Protein AF-A0A3P7LYS3-F1 (afdb_monomer_lite)

InterPro domains:
  IPR002213 UDP-glucuronosyl/UDP-glucosyltransferase [PF00201] (57-249)
  IPR050271 UDP-glycosyltransferase [PTHR48043] (67-273)

Secondary structure (DSSP, 8-state):
------------GGGHHHHGGGG---STT-----PPPHHHHHHHHHHHHT-----EEEEEEE-S-HHHHHHHHHHHHHHHHTT-EEEEEEE---GGGSS--S-SS--EEEEE--TT--HHHHHTSGGGSTTSTT-TTSS-HHHHHHHHHHHHHHHHHHHH-TTHHHHHHHT--SEEEEEBTBSHHHHHHHHTT-SEEEEE-TT-S-HHHHHHTTPPP-TTTS--TTS---SS--HHHHHHHHHHHHHHHHHHHHHHHHHHHHHHHHSTTPPPHHHHHHHHB-

Structure (mmCIF, N/CA/C/O backbone):
data_AF-A0A3P7LYS3-F1
#
_entry.id   AF-A0A3P7LYS3-F1
#
loop_
_atom_site.group_PDB
_atom_site.id
_atom_site.type_symbol
_atom_site.label_atom_id
_atom_site.label_alt_id
_atom_site.label_comp_id
_atom_site.label_asym_id
_atom_site.label_entity_id
_atom_site.label_seq_id
_atom_site.pdbx_PDB_ins_code
_atom_site.Cartn_x
_atom_site.Cartn_y
_atom_site.Cartn_z
_atom_site.occupancy
_atom_site.B_iso_or_equiv
_atom_site.auth_seq_id
_atom_site.auth_comp_id
_atom_site.auth_asym_id
_atom_site.auth_atom_id
_atom_site.pdbx_PDB_model_num
ATOM 1 N N . MET A 1 1 ? -52.507 -7.670 8.210 1.00 32.81 1 MET A N 1
ATOM 2 C CA . MET A 1 1 ? -51.363 -8.353 8.850 1.00 32.81 1 MET A CA 1
ATOM 3 C C . MET A 1 1 ? -50.083 -7.749 8.289 1.00 32.81 1 MET A C 1
ATOM 5 O O . MET A 1 1 ? -50.041 -7.512 7.092 1.00 32.81 1 MET A O 1
ATOM 9 N N . ARG A 1 2 ? -49.141 -7.435 9.194 1.00 26.25 2 ARG A N 1
ATOM 10 C CA . ARG A 1 2 ? -47.682 -7.202 9.045 1.00 26.25 2 ARG A CA 1
ATOM 11 C C . ARG A 1 2 ? -47.033 -7.758 7.756 1.00 26.25 2 ARG A C 1
ATOM 13 O O . ARG A 1 2 ? -47.479 -8.798 7.297 1.00 26.25 2 ARG A O 1
ATOM 20 N N . SER A 1 3 ? -45.938 -7.225 7.206 1.00 26.77 3 SER A N 1
ATOM 21 C CA . SER A 1 3 ? -44.985 -6.177 7.626 1.00 26.77 3 SER A CA 1
ATOM 22 C C . SER A 1 3 ? -43.909 -5.976 6.535 1.00 26.77 3 SER A C 1
ATOM 24 O O . SER A 1 3 ? -43.637 -6.935 5.822 1.00 26.77 3 SER A O 1
ATOM 26 N N . SER A 1 4 ? -43.310 -4.766 6.508 1.00 30.53 4 SER A N 1
ATOM 27 C CA . SER A 1 4 ? -41.860 -4.411 6.426 1.00 30.53 4 SER A CA 1
ATOM 28 C C . SER A 1 4 ? -40.973 -5.019 5.329 1.00 30.53 4 SER A C 1
ATOM 30 O O . SER A 1 4 ? -41.080 -6.199 5.040 1.00 30.53 4 SER A O 1
ATOM 32 N N . GLU A 1 5 ? -39.933 -4.405 4.769 1.00 31.86 5 GLU A N 1
ATOM 33 C CA . GLU A 1 5 ? -39.149 -3.147 4.831 1.00 31.86 5 GLU A CA 1
ATOM 34 C C . GLU A 1 5 ? -38.007 -3.429 3.810 1.00 31.86 5 GLU A C 1
ATOM 36 O O . GLU A 1 5 ? -37.739 -4.586 3.498 1.00 31.86 5 GLU A O 1
ATOM 41 N N . GLY A 1 6 ? -37.251 -2.513 3.223 1.00 26.44 6 GLY A N 1
ATOM 42 C CA . GLY A 1 6 ? -37.113 -1.076 3.348 1.00 26.44 6 GLY A CA 1
ATOM 43 C C . GLY A 1 6 ? -36.064 -0.656 2.309 1.00 26.44 6 GLY A C 1
ATOM 44 O O . GLY A 1 6 ? -35.117 -1.394 2.034 1.00 26.44 6 GLY A O 1
ATOM 45 N N . MET A 1 7 ? -36.254 0.509 1.696 1.00 25.98 7 MET A N 1
ATOM 46 C CA . MET A 1 7 ? -35.279 1.127 0.802 1.00 25.98 7 MET A CA 1
ATOM 47 C C . MET A 1 7 ? -34.856 2.436 1.460 1.00 25.98 7 MET A C 1
ATOM 49 O O . MET A 1 7 ? -35.690 3.285 1.765 1.00 25.98 7 MET A O 1
ATOM 53 N N . VAL A 1 8 ? -33.564 2.537 1.758 1.00 30.38 8 VAL A N 1
ATOM 54 C CA . VAL A 1 8 ? -32.925 3.712 2.350 1.00 30.38 8 VAL A CA 1
ATOM 55 C C . VAL A 1 8 ? -32.855 4.788 1.272 1.00 30.38 8 VAL A C 1
ATOM 57 O O . VAL A 1 8 ? -32.061 4.677 0.341 1.00 30.38 8 VAL A O 1
ATOM 60 N N . GLU A 1 9 ? -33.696 5.814 1.378 1.00 28.66 9 GLU A N 1
ATOM 61 C CA . GLU A 1 9 ? -33.599 7.013 0.550 1.00 28.66 9 GLU A CA 1
ATOM 62 C C . GLU A 1 9 ? -32.945 8.132 1.366 1.00 28.66 9 GLU A C 1
ATOM 64 O O . GLU A 1 9 ? -33.384 8.506 2.453 1.00 28.66 9 GLU A O 1
ATOM 69 N N . THR A 1 10 ? -31.823 8.613 0.845 1.00 31.08 10 THR A N 1
ATOM 70 C CA . THR A 1 10 ? -30.992 9.676 1.393 1.00 31.08 10 THR A CA 1
ATOM 71 C C . THR A 1 10 ? -31.753 11.002 1.392 1.00 31.08 10 THR A C 1
ATOM 73 O O . THR A 1 10 ? -32.099 11.548 0.341 1.00 31.08 10 THR A O 1
ATOM 76 N N . ALA A 1 11 ? -32.000 11.544 2.588 1.00 27.75 11 ALA A N 1
ATOM 77 C CA . ALA A 1 11 ? -32.642 12.839 2.773 1.00 27.75 11 ALA A CA 1
ATOM 78 C C . ALA A 1 11 ? -31.769 13.956 2.177 1.00 27.75 11 ALA A C 1
ATOM 80 O O . ALA A 1 11 ? -30.703 14.314 2.679 1.00 27.75 11 ALA A O 1
ATOM 81 N N . ARG A 1 12 ? -32.232 14.477 1.042 1.00 29.91 12 ARG A N 1
ATOM 82 C CA . ARG A 1 12 ? -31.667 15.608 0.309 1.00 29.91 12 ARG A CA 1
ATOM 83 C C . ARG A 1 12 ? -31.912 16.892 1.115 1.00 29.91 12 ARG A C 1
ATOM 85 O O . ARG A 1 12 ? -32.975 17.058 1.696 1.00 29.91 12 ARG A O 1
ATOM 92 N N . ILE A 1 13 ? -30.966 17.831 1.051 1.00 38.44 13 ILE A N 1
ATOM 93 C CA . ILE A 1 13 ? -30.843 19.156 1.718 1.00 38.44 13 ILE A CA 1
ATOM 94 C C . ILE A 1 13 ? -32.093 20.089 1.660 1.00 38.44 13 ILE A C 1
ATOM 96 O O . ILE A 1 13 ? -32.077 21.210 2.163 1.00 38.44 13 ILE A O 1
ATOM 100 N N . ARG A 1 14 ? -33.227 19.655 1.100 1.00 29.78 14 ARG A N 1
ATOM 101 C CA . ARG A 1 14 ? -34.454 20.450 0.939 1.00 29.78 14 ARG A CA 1
ATOM 102 C C . ARG A 1 14 ? -35.305 20.630 2.203 1.00 29.78 14 ARG A C 1
ATOM 104 O O . ARG A 1 14 ? -36.141 21.530 2.205 1.00 29.78 14 ARG A O 1
ATOM 111 N N . ASP A 1 15 ? -35.067 19.877 3.275 1.00 38.09 15 ASP A N 1
ATOM 112 C CA . ASP A 1 15 ? -35.877 19.980 4.504 1.00 38.09 15 ASP A CA 1
ATOM 113 C C . ASP A 1 15 ? -35.500 21.151 5.427 1.00 38.09 15 ASP A C 1
ATOM 115 O O . ASP A 1 15 ? -36.261 21.503 6.333 1.00 38.09 15 ASP A O 1
ATOM 119 N N . TRP A 1 16 ? -34.390 21.846 5.153 1.00 38.31 16 TRP A N 1
ATOM 120 C CA . TRP A 1 16 ? -33.967 23.024 5.923 1.00 38.31 16 TRP A CA 1
ATOM 121 C C . TRP A 1 16 ? -34.985 24.171 5.879 1.00 38.31 16 TRP A C 1
ATOM 123 O O . TRP A 1 16 ? -35.203 24.849 6.883 1.00 38.31 16 TRP A O 1
ATOM 133 N N . HIS A 1 17 ? -35.673 24.367 4.749 1.00 32.56 17 HIS A N 1
ATOM 134 C CA . HIS A 1 17 ? -36.683 25.425 4.643 1.00 32.56 17 HIS A CA 1
ATOM 135 C C . HIS A 1 17 ? -37.964 25.134 5.436 1.00 32.56 17 HIS A C 1
ATOM 137 O O . HIS A 1 17 ? -38.652 26.078 5.829 1.00 32.56 17 HIS A O 1
ATOM 143 N N . ASN A 1 18 ? -38.270 23.862 5.707 1.00 34.34 18 ASN A N 1
ATOM 144 C CA . ASN A 1 18 ? -39.435 23.485 6.506 1.00 34.34 18 ASN A CA 1
ATOM 145 C C . ASN A 1 18 ? -39.128 23.500 8.009 1.00 34.34 18 ASN A C 1
ATOM 147 O O . ASN A 1 18 ? -39.998 23.863 8.796 1.00 34.34 18 ASN A O 1
ATOM 151 N N . PHE A 1 19 ? -37.885 23.213 8.410 1.00 39.31 19 PHE A N 1
ATOM 152 C CA . PHE A 1 19 ? -37.479 23.271 9.818 1.00 39.31 19 PHE A CA 1
ATOM 153 C C . PHE A 1 19 ? -37.434 24.699 10.380 1.00 39.31 19 PHE A C 1
ATOM 155 O O . PHE A 1 19 ? -37.854 24.929 11.510 1.00 39.31 19 PHE A O 1
ATOM 162 N N . VAL A 1 20 ? -37.010 25.685 9.580 1.00 40.81 20 VAL A N 1
ATOM 163 C CA . VAL A 1 20 ? -36.984 27.100 10.008 1.00 40.81 20 VAL A CA 1
ATOM 164 C C . VAL A 1 20 ? -38.397 27.699 10.114 1.00 40.81 20 VAL A C 1
ATOM 166 O O . VAL A 1 20 ? -38.617 28.646 10.866 1.00 40.81 20 VAL A O 1
ATOM 169 N N . LYS A 1 21 ? -39.393 27.126 9.424 1.00 38.19 21 LYS A N 1
ATOM 170 C CA . LYS A 1 21 ? -40.791 27.585 9.493 1.00 38.19 21 LYS A CA 1
ATOM 171 C C . LYS A 1 21 ? -41.558 27.114 10.731 1.00 38.19 21 LYS A C 1
ATOM 173 O O . LYS A 1 21 ? -42.626 27.657 10.995 1.00 38.19 21 LYS A O 1
ATOM 178 N N . LEU A 1 22 ? -41.027 26.179 11.521 1.00 43.91 22 LEU A N 1
ATOM 179 C CA . LEU A 1 22 ? -41.692 25.673 12.733 1.00 43.91 22 LEU A CA 1
ATOM 180 C C . LEU A 1 22 ? -41.752 26.681 13.901 1.00 43.91 22 LEU A C 1
ATOM 182 O O . LEU A 1 22 ? -42.276 26.344 14.957 1.00 43.91 22 LEU A O 1
ATOM 186 N N . GLY A 1 23 ? -41.257 27.911 13.725 1.00 42.19 23 GLY A N 1
ATOM 187 C CA . GLY A 1 23 ? -41.262 28.944 14.768 1.00 42.19 23 GLY A CA 1
ATOM 188 C C . GLY A 1 23 ? -41.850 30.299 14.374 1.00 42.19 23 GLY A C 1
ATOM 189 O O . GLY A 1 23 ? -41.727 31.230 15.160 1.00 42.19 23 GLY A O 1
ATOM 190 N N . ILE A 1 24 ? -42.447 30.457 13.184 1.00 42.12 24 ILE A N 1
ATOM 191 C CA . ILE A 1 24 ? -42.939 31.768 12.724 1.00 42.12 24 ILE A CA 1
ATOM 192 C C . ILE A 1 24 ? -44.348 31.621 12.143 1.00 42.12 24 ILE A C 1
ATOM 194 O O . ILE A 1 24 ? -44.523 31.483 10.934 1.00 42.12 24 ILE A O 1
ATOM 198 N N . ASN A 1 25 ? -45.363 31.679 13.007 1.00 39.62 25 ASN A N 1
ATOM 199 C CA . ASN A 1 25 ? -46.734 31.963 12.587 1.00 39.62 25 ASN A CA 1
ATOM 200 C C . ASN A 1 25 ? -47.026 33.440 12.864 1.00 39.62 25 ASN A C 1
ATOM 202 O O . ASN A 1 25 ? -47.018 33.882 14.007 1.00 39.62 25 ASN A O 1
ATOM 206 N N . SER A 1 26 ? -47.271 34.206 11.802 1.00 37.22 26 SER A N 1
ATOM 207 C CA . SER A 1 26 ? -47.707 35.598 11.893 1.00 37.22 26 SER A CA 1
ATOM 208 C C . SER A 1 26 ? -49.224 35.636 12.042 1.00 37.22 26 SER A C 1
ATOM 210 O O . SER A 1 26 ? -49.939 35.495 11.050 1.00 37.22 26 SER A O 1
ATOM 212 N N . VAL A 1 27 ? -49.708 35.891 13.253 1.00 45.22 27 VAL A N 1
ATOM 213 C CA . VAL A 1 27 ? -51.054 36.426 13.479 1.00 45.22 27 VAL A CA 1
ATOM 214 C C . VAL A 1 27 ? -50.871 37.848 14.022 1.00 45.22 27 VAL A C 1
ATOM 216 O O . VAL A 1 27 ? -50.134 38.062 14.979 1.00 45.22 27 VAL A O 1
ATOM 219 N N . ASP A 1 28 ? -51.459 38.832 13.341 1.00 39.09 28 ASP A N 1
ATOM 220 C CA . ASP A 1 28 ? -51.537 40.248 13.746 1.00 39.09 28 ASP A CA 1
ATOM 221 C C . ASP A 1 28 ? -50.233 41.070 13.844 1.00 39.09 28 ASP A C 1
ATOM 223 O O . ASP A 1 28 ? -50.133 42.017 14.625 1.00 39.09 28 ASP A O 1
ATOM 227 N N . GLY A 1 29 ? -49.231 40.791 13.001 1.00 46.06 29 GLY A N 1
ATOM 228 C CA . GLY A 1 29 ? -48.122 41.732 12.759 1.00 46.06 29 GLY A CA 1
ATOM 229 C C . GLY A 1 29 ? -47.144 41.932 13.926 1.00 46.06 29 GLY A C 1
ATOM 230 O O . GLY A 1 29 ? -46.313 42.840 13.879 1.00 46.06 29 GLY A O 1
ATOM 231 N N . LYS A 1 30 ? -47.190 41.074 14.950 1.00 36.94 30 LYS A N 1
ATOM 232 C CA . LYS A 1 30 ? -46.147 40.959 15.976 1.00 36.94 30 LYS A CA 1
ATOM 233 C C . LYS A 1 30 ? -45.328 39.697 15.728 1.00 36.94 30 LYS A C 1
ATOM 235 O O . LYS A 1 30 ? -45.866 38.598 15.674 1.00 36.94 30 LYS A O 1
ATOM 240 N N . VAL A 1 31 ? -44.017 39.864 15.575 1.00 42.91 31 VAL A N 1
ATOM 241 C CA . VAL A 1 31 ? -43.071 38.743 15.545 1.00 42.91 31 VAL A CA 1
ATOM 242 C C . VAL A 1 31 ? -42.925 38.232 16.978 1.00 42.91 31 VAL A C 1
ATOM 244 O O . VAL A 1 31 ? -42.250 38.861 17.792 1.00 42.91 31 VAL A O 1
ATOM 247 N N . GLU A 1 32 ? -43.587 37.125 17.305 1.00 38.91 32 GLU A N 1
ATOM 248 C CA . GLU A 1 32 ? -43.337 36.404 18.552 1.00 38.91 32 GLU A CA 1
ATOM 249 C C . GLU A 1 32 ? -42.125 35.485 18.378 1.00 38.91 32 GLU A C 1
ATOM 251 O O . GLU A 1 32 ? -42.148 34.517 17.619 1.00 38.91 32 GLU A O 1
ATOM 256 N N . TRP A 1 33 ? -41.044 35.787 19.099 1.00 45.16 33 TRP A N 1
ATOM 257 C CA . TRP A 1 33 ? -39.922 34.869 19.258 1.00 45.16 33 TRP A CA 1
ATOM 258 C C . TRP A 1 33 ? -40.327 33.787 20.259 1.00 45.16 33 TRP A C 1
ATOM 260 O O . TRP A 1 33 ? -40.138 33.951 21.465 1.00 45.16 33 TRP A O 1
ATOM 270 N N . HIS A 1 34 ? -40.896 32.675 19.794 1.00 52.09 34 HIS A N 1
ATOM 271 C CA . HIS A 1 34 ? -41.017 31.509 20.662 1.00 52.09 34 HIS A CA 1
ATOM 272 C C . HIS A 1 34 ? -39.605 31.030 21.018 1.00 52.09 34 HIS A C 1
ATOM 274 O O . HIS A 1 34 ? -38.835 30.620 20.148 1.00 52.09 34 HIS A O 1
ATOM 280 N N . GLN A 1 35 ? -39.249 31.115 22.304 1.00 58.12 35 GLN A N 1
ATOM 281 C CA . GLN A 1 35 ? -38.038 30.494 22.832 1.00 58.12 35 GLN A CA 1
ATOM 282 C C . GLN A 1 35 ? -38.064 29.018 22.433 1.00 58.12 35 GLN A C 1
ATOM 284 O O . GLN A 1 35 ? -38.974 28.287 22.828 1.00 58.12 35 GLN A O 1
ATOM 289 N N . MET A 1 36 ? -37.081 28.573 21.644 1.00 56.22 36 MET A N 1
ATOM 290 C CA . MET A 1 36 ? -36.888 27.140 21.453 1.00 56.22 36 MET A CA 1
ATOM 291 C C . MET A 1 36 ? -36.751 26.506 22.844 1.00 56.22 36 MET A C 1
ATOM 293 O O . MET A 1 36 ? -35.979 27.033 23.654 1.00 56.22 36 MET A O 1
ATOM 297 N N . PRO A 1 37 ? -37.487 25.422 23.158 1.00 66.50 37 PRO A N 1
ATOM 298 C CA . PRO A 1 37 ? -37.385 24.788 24.462 1.00 66.50 37 PRO A CA 1
ATOM 299 C C . PRO A 1 37 ? -35.916 24.465 24.716 1.00 66.50 37 PRO A C 1
ATOM 301 O O . PRO A 1 37 ? -35.263 23.867 23.859 1.00 66.50 37 PRO A O 1
ATOM 304 N N . SER A 1 38 ? -35.383 24.849 25.877 1.00 70.25 38 SER A N 1
ATOM 305 C CA . SER A 1 38 ? -33.976 24.621 26.240 1.00 70.25 38 SER A CA 1
ATOM 306 C C . SER A 1 38 ? -33.577 23.154 26.032 1.00 70.25 38 SER A C 1
ATOM 308 O O . SER A 1 38 ? -32.459 22.854 25.633 1.00 70.25 38 SER A O 1
ATOM 310 N N . VAL A 1 39 ? -34.544 22.250 26.204 1.00 76.31 39 VAL A N 1
ATOM 311 C CA . VAL A 1 39 ? -34.447 20.810 25.955 1.00 76.31 39 VAL A CA 1
ATOM 312 C C . VAL A 1 39 ? -34.118 20.476 24.495 1.00 76.31 39 VAL A C 1
ATOM 314 O O . VAL A 1 39 ? -33.262 19.634 24.261 1.00 76.31 39 VAL A O 1
ATOM 317 N N . THR A 1 40 ? -34.720 21.138 23.505 1.00 74.81 40 THR A N 1
ATOM 318 C CA . THR A 1 40 ? -34.460 20.871 22.077 1.00 74.81 40 THR A CA 1
ATOM 319 C C . THR A 1 40 ? -33.050 21.299 21.679 1.00 74.81 40 THR A C 1
ATOM 321 O O . THR A 1 40 ? -32.365 20.582 20.951 1.00 74.81 40 THR A O 1
ATOM 324 N N . VAL A 1 41 ? -32.580 22.432 22.209 1.00 79.81 41 VAL A N 1
ATOM 325 C CA . VAL A 1 41 ? -31.203 22.916 22.008 1.00 79.81 41 VAL A CA 1
ATOM 326 C C . VAL A 1 41 ? -30.202 21.974 22.679 1.00 79.81 41 VAL A C 1
ATOM 328 O O . VAL A 1 41 ? -29.203 21.606 22.066 1.00 79.81 41 VAL A O 1
ATOM 331 N N . ILE A 1 42 ? -30.503 21.520 23.900 1.00 78.62 42 ILE A N 1
ATOM 332 C CA . ILE A 1 42 ? -29.685 20.556 24.646 1.00 78.62 42 ILE A CA 1
ATOM 333 C C . ILE A 1 42 ? -29.613 19.210 23.916 1.00 78.62 42 ILE A C 1
ATOM 335 O O . ILE A 1 42 ? -28.519 18.684 23.751 1.00 78.62 42 ILE A O 1
ATOM 339 N N . ILE A 1 43 ? -30.736 18.676 23.423 1.00 78.38 43 ILE A N 1
ATOM 340 C CA . ILE A 1 43 ? -30.771 17.427 22.645 1.00 78.38 43 ILE A CA 1
ATOM 341 C C . ILE A 1 43 ? -29.960 17.576 21.355 1.00 78.38 43 ILE A C 1
ATOM 343 O O . ILE A 1 43 ? -29.158 16.703 21.048 1.00 78.38 43 ILE A O 1
ATOM 347 N N . THR A 1 44 ? -30.101 18.697 20.641 1.00 73.69 44 THR A N 1
ATOM 348 C CA . THR A 1 44 ? -29.344 18.954 19.403 1.00 73.69 44 THR A CA 1
ATOM 349 C C . THR A 1 44 ? -27.834 19.018 19.681 1.00 73.69 44 THR A C 1
ATOM 351 O O . THR A 1 44 ? -27.048 18.366 18.993 1.00 73.69 44 THR A O 1
ATOM 354 N N . LEU A 1 45 ? -27.417 19.729 20.735 1.00 69.19 45 LEU A N 1
ATOM 355 C CA . LEU A 1 45 ? -26.016 19.800 21.167 1.00 69.19 45 LEU A CA 1
ATOM 356 C C . LEU A 1 45 ? -25.480 18.441 21.646 1.00 69.19 45 LEU A C 1
ATOM 358 O O . LEU A 1 45 ? -24.364 18.077 21.292 1.00 69.19 45 LEU A O 1
ATOM 362 N N . LEU A 1 46 ? -26.276 17.658 22.380 1.00 68.56 46 LEU A N 1
ATOM 363 C CA . LEU A 1 46 ? -25.921 16.295 22.791 1.00 68.56 46 LEU A CA 1
ATOM 364 C C . LEU A 1 46 ? -25.733 15.376 21.580 1.00 68.56 46 LEU A C 1
ATOM 366 O O . LEU A 1 46 ? -24.740 14.660 21.528 1.00 68.56 46 LEU A O 1
ATOM 370 N N . THR A 1 47 ? -26.617 15.444 20.578 1.00 65.25 47 THR A N 1
ATOM 371 C CA . THR A 1 47 ? -26.479 14.642 19.350 1.00 65.25 47 THR A CA 1
ATOM 372 C C . THR A 1 47 ? -25.254 15.024 18.515 1.00 65.25 47 THR A C 1
ATOM 374 O O . THR A 1 47 ? -24.642 14.150 17.905 1.00 65.25 47 THR A O 1
ATOM 377 N N . LEU A 1 48 ? -24.855 16.303 18.528 1.00 62.25 48 LEU A N 1
ATOM 378 C CA . LEU A 1 48 ? -23.628 16.786 17.882 1.00 62.25 48 LEU A CA 1
ATOM 379 C C . LEU A 1 48 ? -22.365 16.266 18.587 1.00 62.25 48 LEU A C 1
ATOM 381 O O . LEU A 1 48 ? -21.413 15.879 17.913 1.00 62.25 48 LEU A O 1
ATOM 385 N N . VAL A 1 49 ? -22.375 16.196 19.923 1.00 58.62 49 VAL A N 1
ATOM 386 C CA . VAL A 1 49 ? -21.245 15.703 20.734 1.00 58.62 49 VAL A CA 1
ATOM 387 C C . VAL A 1 49 ? -21.075 14.179 20.637 1.00 58.62 49 VAL A C 1
ATOM 389 O O . VAL A 1 49 ? -19.965 13.679 20.774 1.00 58.62 49 VAL A O 1
ATOM 392 N N . THR A 1 50 ? -22.138 13.420 20.353 1.00 54.84 50 THR A N 1
ATOM 393 C CA . THR A 1 50 ? -22.095 11.944 20.331 1.00 54.84 50 THR A CA 1
ATOM 394 C C . THR A 1 50 ? -21.749 11.308 18.978 1.00 54.84 50 THR A C 1
ATOM 396 O O . THR A 1 50 ? -21.786 10.085 18.877 1.00 54.84 50 THR A O 1
ATOM 399 N N . SER A 1 51 ? -21.449 12.080 17.924 1.00 56.75 51 SER A N 1
ATOM 400 C CA . SER A 1 51 ? -21.311 11.519 16.561 1.00 56.75 51 SER A CA 1
ATOM 401 C C . SER A 1 51 ? -19.884 11.233 16.075 1.00 56.75 51 SER A C 1
ATOM 403 O O . SER A 1 51 ? -19.717 10.805 14.933 1.00 56.75 51 SER A O 1
ATOM 405 N N . THR A 1 52 ? -18.846 11.388 16.905 1.00 63.53 52 THR A N 1
ATOM 406 C CA . THR A 1 52 ? -17.492 10.952 16.520 1.00 63.53 52 THR A CA 1
ATOM 407 C C . THR A 1 52 ? -17.397 9.432 16.638 1.00 63.53 52 THR A C 1
ATOM 409 O O . THR A 1 52 ? -17.006 8.892 17.674 1.00 63.53 52 THR A O 1
ATOM 412 N N . ALA A 1 53 ? -17.815 8.719 15.593 1.00 72.69 53 ALA A N 1
ATOM 413 C CA . ALA A 1 53 ? -17.620 7.280 15.508 1.00 72.69 53 ALA A CA 1
ATOM 414 C C . ALA A 1 53 ? -16.112 6.980 15.491 1.00 72.69 53 ALA A C 1
ATOM 416 O O . ALA A 1 53 ? -15.410 7.314 14.536 1.00 72.69 53 ALA A O 1
ATOM 417 N N . THR A 1 54 ? -15.597 6.366 16.556 1.00 90.31 54 THR A N 1
ATOM 418 C CA . THR A 1 54 ? -14.192 5.953 16.621 1.00 90.31 54 THR A CA 1
ATOM 419 C C . THR A 1 54 ? -14.034 4.630 15.880 1.00 90.31 54 THR A C 1
ATOM 421 O O . THR A 1 54 ? -14.449 3.587 16.381 1.00 90.31 54 THR A O 1
ATOM 424 N N . LEU A 1 55 ? -13.461 4.677 14.680 1.00 95.50 55 LEU A N 1
ATOM 425 C CA . LEU A 1 55 ? -13.152 3.489 13.890 1.00 95.50 55 LEU A CA 1
ATOM 426 C C . LEU A 1 55 ? -11.905 2.781 14.422 1.00 95.50 55 LEU A C 1
ATOM 428 O O . LEU A 1 55 ? -10.959 3.423 14.885 1.00 95.50 55 LEU A O 1
ATOM 432 N N . ASN A 1 56 ? -11.888 1.459 14.296 1.00 97.56 56 ASN A N 1
ATOM 433 C CA . ASN A 1 56 ? -10.693 0.648 14.439 1.00 97.56 56 ASN A CA 1
ATOM 434 C C . ASN A 1 56 ? -10.048 0.445 13.061 1.00 97.56 56 ASN A C 1
ATOM 436 O O . ASN A 1 56 ? -10.587 -0.266 12.210 1.00 97.56 56 ASN A O 1
ATOM 440 N N . VAL A 1 57 ? -8.910 1.090 12.818 1.00 98.25 57 VAL A N 1
ATOM 441 C CA . VAL A 1 57 ? -8.297 1.206 11.491 1.00 98.25 57 VAL A CA 1
ATOM 442 C C . VAL A 1 57 ? -7.001 0.405 11.429 1.00 98.25 57 VAL A C 1
ATOM 444 O O . VAL A 1 57 ? -6.083 0.623 12.219 1.00 98.25 57 VAL A O 1
ATOM 447 N N . LEU A 1 58 ? -6.903 -0.489 10.447 1.00 98.56 58 LEU A N 1
ATOM 448 C CA . LEU A 1 58 ? -5.657 -1.156 10.084 1.00 98.56 58 LEU A CA 1
ATOM 449 C C . LEU A 1 58 ? -5.003 -0.409 8.927 1.00 98.56 58 LEU A C 1
ATOM 451 O O . LEU A 1 58 ? -5.599 -0.276 7.862 1.00 98.56 58 LEU A O 1
ATOM 455 N N . ILE A 1 59 ? -3.759 0.018 9.099 1.00 98.00 59 ILE A N 1
ATOM 456 C CA . ILE A 1 59 ? -2.992 0.687 8.050 1.00 98.00 59 ILE A CA 1
ATOM 457 C C . ILE A 1 59 ? -1.814 -0.196 7.663 1.00 98.00 59 ILE A C 1
ATOM 459 O O . ILE A 1 59 ? -0.982 -0.542 8.498 1.00 98.00 59 ILE A O 1
ATOM 463 N N . TRP A 1 60 ? -1.744 -0.567 6.392 1.00 97.44 60 TRP A N 1
ATOM 464 C CA . TRP A 1 60 ? -0.627 -1.301 5.822 1.00 97.44 60 TRP A CA 1
ATOM 465 C C . TRP A 1 60 ? 0.450 -0.325 5.359 1.00 97.44 60 TRP A C 1
ATOM 467 O O . TRP A 1 60 ? 0.214 0.502 4.478 1.00 97.44 60 TRP A O 1
ATOM 477 N N . SER A 1 61 ? 1.656 -0.480 5.892 1.00 95.25 61 SER A N 1
ATOM 478 C CA . SER A 1 61 ? 2.846 0.227 5.435 1.00 95.25 61 SER A CA 1
ATOM 479 C C . SER A 1 61 ? 3.930 -0.780 5.090 1.00 95.25 61 SER A C 1
ATOM 481 O O . SER A 1 61 ? 4.247 -1.667 5.879 1.00 95.25 61 SER A O 1
ATOM 483 N N . SER A 1 62 ? 4.500 -0.644 3.902 1.00 92.38 62 SER A N 1
ATOM 484 C CA . SER A 1 62 ? 5.629 -1.453 3.462 1.00 92.38 62 SER A CA 1
ATOM 485 C C . SER A 1 62 ? 6.883 -0.591 3.459 1.00 92.38 62 SER A C 1
ATOM 487 O O . SER A 1 62 ? 6.824 0.567 3.037 1.00 92.38 62 SER A O 1
ATOM 489 N N . THR A 1 63 ? 8.040 -1.141 3.837 1.00 89.19 63 THR A N 1
ATOM 490 C CA . THR A 1 63 ? 9.309 -0.403 3.751 1.00 89.19 63 THR A CA 1
ATOM 491 C C . THR A 1 63 ? 9.783 -0.305 2.298 1.00 89.19 63 THR A C 1
ATOM 493 O O . THR A 1 63 ? 10.780 -0.884 1.917 1.00 89.19 63 THR A O 1
ATOM 496 N N . MET A 1 64 ? 9.042 0.384 1.430 1.00 84.06 64 MET A N 1
ATOM 497 C CA . MET A 1 64 ? 9.394 0.577 0.013 1.00 84.06 64 MET A CA 1
ATOM 498 C C . MET A 1 64 ? 10.438 1.687 -0.168 1.00 84.06 64 MET A C 1
ATOM 500 O O . MET A 1 64 ? 11.263 1.647 -1.080 1.00 84.06 64 MET A O 1
ATOM 504 N N . GLY A 1 65 ? 10.380 2.688 0.711 1.00 85.56 65 GLY A N 1
ATOM 505 C CA . GLY A 1 65 ? 11.250 3.854 0.747 1.00 85.56 65 GLY A CA 1
ATOM 506 C C . GLY A 1 65 ? 10.714 4.893 1.731 1.00 85.56 65 GLY A C 1
ATOM 507 O O . GLY A 1 65 ? 9.535 4.869 2.088 1.00 85.56 65 GLY A O 1
ATOM 508 N N . GLN A 1 66 ? 11.569 5.823 2.157 1.00 87.62 66 GLN A N 1
ATOM 509 C CA . GLN A 1 66 ? 11.232 6.790 3.209 1.00 87.62 66 GLN A CA 1
ATOM 510 C C . GLN A 1 66 ? 9.998 7.648 2.889 1.00 87.62 66 GLN A C 1
ATOM 512 O O . GLN A 1 66 ? 9.194 7.923 3.772 1.00 87.62 66 GLN A O 1
ATOM 517 N N . SER A 1 67 ? 9.803 8.040 1.626 1.00 89.31 67 SER A N 1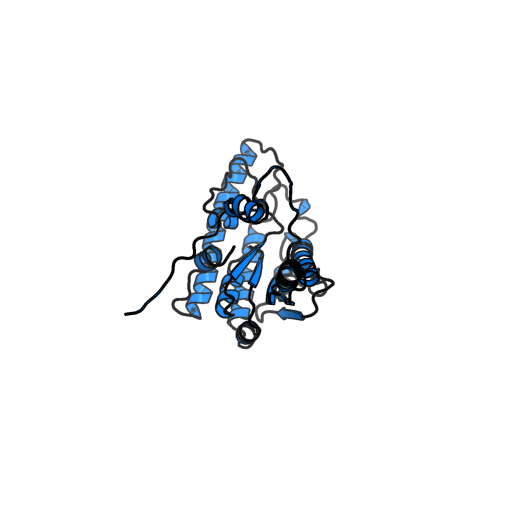
ATOM 518 C CA . SER A 1 67 ? 8.630 8.823 1.212 1.00 89.31 67 SER A CA 1
ATOM 519 C C . SER A 1 67 ? 7.312 8.081 1.438 1.00 89.31 67 SER A C 1
ATOM 521 O O . SER A 1 67 ? 6.343 8.695 1.869 1.00 89.31 67 SER A O 1
ATOM 523 N N . HIS A 1 68 ? 7.285 6.772 1.181 1.00 91.25 68 HIS A N 1
ATOM 524 C CA . HIS A 1 68 ? 6.109 5.919 1.371 1.00 91.25 68 HIS A CA 1
ATOM 525 C C . HIS A 1 68 ? 5.800 5.723 2.849 1.00 91.25 68 HIS A C 1
ATOM 527 O O . HIS A 1 68 ? 4.657 5.871 3.275 1.00 91.25 68 HIS A O 1
ATOM 533 N N . ILE A 1 69 ? 6.847 5.469 3.635 1.00 93.69 69 ILE A N 1
ATOM 534 C CA . ILE A 1 69 ? 6.748 5.319 5.085 1.00 93.69 69 ILE A CA 1
ATOM 535 C C . ILE A 1 69 ? 6.203 6.605 5.711 1.00 93.69 69 ILE A C 1
ATOM 537 O O . ILE A 1 69 ? 5.234 6.547 6.459 1.00 93.69 69 ILE A O 1
ATOM 541 N N . ASN A 1 70 ? 6.750 7.766 5.344 1.00 94.62 70 ASN A N 1
ATOM 542 C CA . ASN A 1 70 ? 6.284 9.055 5.855 1.00 94.62 70 ASN A CA 1
ATOM 543 C C . ASN A 1 70 ? 4.865 9.390 5.380 1.00 94.62 70 ASN A C 1
ATOM 545 O O . ASN A 1 70 ? 4.072 9.925 6.145 1.00 94.62 70 ASN A O 1
ATOM 549 N N . PHE A 1 71 ? 4.523 9.082 4.125 1.00 95.12 71 PHE A N 1
ATOM 550 C CA . PHE A 1 71 ? 3.177 9.310 3.597 1.00 95.12 71 PHE A CA 1
ATOM 551 C C . PHE A 1 71 ? 2.122 8.514 4.374 1.00 95.12 71 PHE A C 1
ATOM 553 O O . PHE A 1 71 ? 1.144 9.090 4.848 1.00 95.12 71 PHE A O 1
ATOM 560 N N . ILE A 1 72 ? 2.346 7.211 4.556 1.00 96.06 72 ILE A N 1
ATOM 561 C CA . ILE A 1 72 ? 1.435 6.343 5.308 1.00 96.06 72 ILE A CA 1
ATOM 562 C C . ILE A 1 72 ? 1.440 6.689 6.800 1.00 96.06 72 ILE A C 1
ATOM 564 O O . ILE A 1 72 ? 0.381 6.719 7.423 1.00 96.06 72 ILE A O 1
ATOM 568 N N . GLY A 1 73 ? 2.608 6.989 7.366 1.00 96.12 73 GLY A N 1
ATOM 569 C CA . GLY A 1 73 ? 2.753 7.387 8.762 1.00 96.12 73 GLY A CA 1
ATOM 570 C C . GLY A 1 73 ? 2.000 8.676 9.095 1.00 96.12 73 GLY A C 1
ATOM 571 O O . GLY A 1 73 ? 1.304 8.716 10.104 1.00 96.12 73 GLY A O 1
ATOM 572 N N . ASN A 1 74 ? 2.020 9.673 8.205 1.00 96.81 74 ASN A N 1
ATOM 573 C CA . ASN A 1 74 ? 1.226 10.893 8.363 1.00 96.81 74 ASN A CA 1
ATOM 574 C C . ASN A 1 74 ? -0.284 10.616 8.318 1.00 96.81 74 ASN A C 1
ATOM 576 O O . ASN A 1 74 ? -1.018 11.164 9.131 1.00 96.81 74 ASN A O 1
ATOM 580 N N . ILE A 1 75 ? -0.755 9.746 7.412 1.00 97.12 75 ILE A N 1
ATOM 581 C CA . ILE A 1 75 ? -2.169 9.321 7.393 1.00 97.12 75 ILE A CA 1
ATOM 582 C C . ILE A 1 75 ? -2.536 8.662 8.728 1.00 97.12 75 ILE A C 1
ATOM 584 O O . ILE A 1 75 ? -3.600 8.926 9.287 1.00 97.12 75 ILE A O 1
ATOM 588 N N . ALA A 1 76 ? -1.646 7.816 9.245 1.00 97.81 76 ALA A N 1
ATOM 589 C CA . ALA A 1 76 ? -1.841 7.119 10.505 1.00 97.81 76 ALA A CA 1
ATOM 590 C C . ALA A 1 76 ? -1.903 8.081 11.701 1.00 97.81 76 ALA A C 1
ATOM 592 O O . ALA A 1 76 ? -2.801 7.950 12.532 1.00 97.81 76 ALA A O 1
ATOM 593 N N . ASP A 1 77 ? -1.002 9.066 11.754 1.00 97.94 77 ASP A N 1
ATOM 594 C CA . ASP A 1 77 ? -0.982 10.103 12.786 1.00 97.94 77 ASP A CA 1
ATOM 595 C C . ASP A 1 77 ? -2.250 10.963 12.732 1.00 97.94 77 ASP A C 1
ATOM 597 O O . ASP A 1 77 ? -2.907 11.105 13.757 1.00 97.94 77 ASP A O 1
ATOM 601 N N . THR A 1 78 ? -2.670 11.439 11.554 1.00 97.25 78 THR A N 1
ATOM 602 C CA . THR A 1 78 ? -3.909 12.227 11.414 1.00 97.25 78 THR A CA 1
ATOM 603 C C . THR A 1 78 ? -5.137 11.459 11.911 1.00 97.25 78 THR A C 1
ATOM 605 O O . THR A 1 78 ? -5.921 11.988 12.692 1.00 97.25 78 THR A O 1
ATOM 608 N N . LEU A 1 79 ? -5.291 10.185 11.533 1.00 96.75 79 LEU A N 1
ATOM 609 C CA . LEU A 1 79 ? -6.421 9.372 12.002 1.00 96.75 79 LEU A CA 1
ATOM 610 C C . LEU A 1 79 ? -6.364 9.117 13.516 1.00 96.75 79 LEU A C 1
ATOM 612 O O . LEU A 1 79 ? -7.403 9.055 14.176 1.00 96.75 79 LEU A O 1
ATOM 616 N N . GLN A 1 80 ? -5.161 8.969 14.073 1.00 96.81 80 GLN A N 1
ATOM 617 C CA . GLN A 1 80 ? -4.958 8.799 15.508 1.00 96.81 80 GLN A CA 1
ATOM 618 C C . GLN A 1 80 ? -5.274 10.088 16.290 1.00 96.81 80 GLN A C 1
ATOM 620 O O . GLN A 1 80 ? -5.849 9.991 17.377 1.00 96.81 80 GLN A O 1
ATOM 625 N N . GLU A 1 81 ? -4.929 11.266 15.754 1.00 96.31 81 GLU A N 1
ATOM 626 C CA . GLU A 1 81 ? -5.274 12.590 16.306 1.00 96.31 81 GLU A CA 1
ATOM 627 C C . GLU A 1 81 ? -6.782 12.841 16.290 1.00 96.31 81 GLU A C 1
ATOM 629 O O . GLU A 1 81 ? -7.329 13.336 17.276 1.00 96.31 81 GLU A O 1
ATOM 634 N N . ASP A 1 82 ? -7.462 12.409 15.226 1.00 94.38 82 ASP A N 1
ATOM 635 C CA . ASP A 1 82 ? -8.921 12.482 15.086 1.00 94.38 82 ASP A CA 1
ATOM 636 C C . ASP A 1 82 ? -9.672 11.493 16.011 1.00 94.38 82 ASP A C 1
ATOM 638 O O . ASP A 1 82 ? -10.904 11.461 16.045 1.00 94.38 82 ASP A O 1
ATOM 642 N N . GLY A 1 83 ? -8.946 10.698 16.807 1.00 94.38 83 GLY A N 1
ATOM 643 C CA . GLY A 1 83 ? -9.501 9.830 17.849 1.00 94.38 83 GLY A CA 1
ATOM 644 C C . GLY A 1 83 ? -9.828 8.404 17.401 1.00 94.38 83 GLY A C 1
ATOM 645 O O . GLY A 1 83 ? -10.469 7.662 18.150 1.00 94.38 83 GLY A O 1
ATOM 646 N N . HIS A 1 84 ? -9.401 7.984 16.207 1.00 95.94 84 HIS A N 1
ATOM 647 C CA . HIS A 1 84 ? -9.530 6.593 15.772 1.00 95.94 84 HIS A CA 1
ATOM 648 C C . HIS A 1 84 ? -8.509 5.681 16.471 1.00 95.94 84 HIS A C 1
ATOM 650 O O . HIS A 1 84 ? -7.429 6.108 16.884 1.00 95.94 84 HIS A O 1
ATOM 656 N N . ASN A 1 85 ? -8.845 4.396 16.611 1.00 97.12 85 ASN A N 1
ATOM 657 C CA . ASN A 1 85 ? -7.902 3.393 17.094 1.00 97.12 85 ASN A CA 1
ATOM 658 C C . ASN A 1 85 ? -7.097 2.865 15.907 1.00 97.12 85 ASN A C 1
ATOM 660 O O . ASN A 1 85 ? -7.630 2.113 15.094 1.00 97.12 85 ASN A O 1
ATOM 664 N N . VAL A 1 86 ? -5.833 3.266 15.790 1.00 98.25 86 VAL A N 1
ATOM 665 C CA . VAL A 1 86 ? -5.006 2.943 14.624 1.00 98.25 86 VAL A CA 1
ATOM 666 C C . VAL A 1 86 ? -4.007 1.840 14.961 1.00 98.25 86 VAL A C 1
ATOM 668 O O . VAL A 1 86 ? -3.285 1.903 15.956 1.00 98.25 86 VAL A O 1
ATOM 671 N N . THR A 1 87 ? -3.940 0.822 14.103 1.00 98.44 87 THR A N 1
ATOM 672 C CA . THR A 1 87 ? -2.888 -0.200 14.114 1.00 98.44 87 THR A CA 1
ATOM 673 C C . THR A 1 87 ? -2.107 -0.151 12.809 1.00 98.44 87 THR A C 1
ATOM 675 O O . THR A 1 87 ? -2.687 -0.248 11.729 1.00 98.44 87 THR A O 1
ATOM 678 N N . LEU A 1 88 ? -0.781 -0.049 12.902 1.00 98.06 88 LEU A N 1
ATOM 679 C CA . LEU A 1 88 ? 0.113 -0.075 11.747 1.00 98.06 88 LEU A CA 1
ATOM 680 C C . LEU A 1 88 ? 0.653 -1.495 11.532 1.00 98.06 88 LEU A C 1
ATOM 682 O O . LEU A 1 88 ? 1.394 -2.012 12.366 1.00 98.06 88 LEU A O 1
ATOM 686 N N . LEU A 1 89 ? 0.319 -2.119 10.405 1.00 97.62 89 LEU A N 1
ATOM 687 C CA . LEU A 1 89 ? 0.984 -3.328 9.922 1.00 97.62 89 LEU A CA 1
ATOM 688 C C . LEU A 1 89 ? 2.184 -2.914 9.072 1.00 97.62 89 LEU A C 1
ATOM 690 O O . LEU A 1 89 ? 2.025 -2.434 7.952 1.00 97.62 89 LEU A O 1
ATOM 694 N N . PHE A 1 90 ? 3.378 -3.083 9.630 1.00 95.56 90 PHE A N 1
ATOM 695 C CA . PHE A 1 90 ? 4.642 -2.655 9.049 1.00 95.56 90 PHE A CA 1
ATOM 696 C C . PHE A 1 90 ? 5.378 -3.854 8.439 1.00 95.56 90 PHE A C 1
ATOM 698 O O . PHE A 1 90 ? 5.885 -4.713 9.164 1.00 95.56 90 PHE A O 1
ATOM 705 N N . VAL A 1 91 ? 5.394 -3.933 7.109 1.00 94.94 91 VAL A N 1
ATOM 706 C CA . VAL A 1 91 ? 5.919 -5.068 6.338 1.00 94.94 91 VAL A CA 1
ATOM 707 C C . VAL A 1 91 ? 7.316 -4.758 5.808 1.00 94.94 91 VAL A C 1
ATOM 709 O O . VAL A 1 91 ? 7.524 -3.788 5.077 1.00 94.94 91 VAL A O 1
ATOM 712 N N . GLU A 1 92 ? 8.279 -5.607 6.162 1.00 92.56 92 GLU A N 1
ATOM 713 C CA . GLU A 1 92 ? 9.687 -5.417 5.812 1.00 92.56 92 GLU A CA 1
ATOM 714 C C . GLU A 1 92 ? 9.990 -5.817 4.357 1.00 92.56 92 GLU A C 1
ATOM 716 O O . GLU A 1 92 ? 9.890 -6.982 3.978 1.00 92.56 92 GLU A O 1
ATOM 721 N N . LEU A 1 93 ? 10.411 -4.840 3.554 1.00 88.88 93 LEU A N 1
ATOM 722 C CA . LEU A 1 93 ? 10.943 -4.969 2.193 1.00 88.88 93 LEU A CA 1
ATOM 723 C C . LEU A 1 93 ? 12.370 -4.411 2.111 1.00 88.88 93 LEU A C 1
ATOM 725 O O . LEU A 1 93 ? 13.302 -5.102 1.708 1.00 88.88 93 LEU A O 1
ATOM 729 N N . ASP A 1 94 ? 12.548 -3.158 2.513 1.00 88.69 94 ASP A N 1
ATOM 730 C CA . ASP A 1 94 ? 13.827 -2.473 2.582 1.00 88.69 94 ASP A CA 1
ATOM 731 C C . ASP A 1 94 ? 14.473 -2.629 3.963 1.00 88.69 94 ASP A C 1
ATOM 733 O O . ASP A 1 94 ? 13.890 -2.179 4.959 1.00 88.69 94 ASP A O 1
ATOM 737 N N . PRO A 1 95 ? 15.684 -3.210 4.045 1.00 87.06 95 PRO A N 1
ATOM 738 C CA . PRO A 1 95 ? 16.392 -3.371 5.309 1.00 87.06 95 PRO A CA 1
ATOM 739 C C . PRO A 1 95 ? 16.861 -2.049 5.925 1.00 87.06 95 PRO A C 1
ATOM 741 O O . PRO A 1 95 ? 17.189 -2.031 7.109 1.00 87.06 95 PRO A O 1
ATOM 744 N N . ASP A 1 96 ? 16.940 -0.967 5.146 1.00 86.25 96 ASP A N 1
ATOM 745 C CA . ASP A 1 96 ? 17.501 0.303 5.614 1.00 86.25 96 ASP A CA 1
ATOM 746 C C . ASP A 1 96 ? 16.453 1.172 6.344 1.00 86.25 96 ASP A C 1
ATOM 748 O O . ASP A 1 96 ? 16.816 2.126 7.029 1.00 86.25 96 ASP A O 1
ATOM 752 N N . TYR A 1 97 ? 15.162 0.826 6.244 1.00 84.56 97 TYR A N 1
ATOM 753 C CA . TYR A 1 97 ? 14.046 1.584 6.828 1.00 84.56 97 TYR A CA 1
ATOM 754 C C . TYR A 1 97 ? 13.164 0.744 7.766 1.00 84.56 97 TYR A C 1
ATOM 756 O O . TYR A 1 97 ? 11.944 0.856 7.758 1.00 84.56 97 TYR A O 1
ATOM 764 N N . THR A 1 98 ? 13.764 -0.123 8.580 1.00 81.12 98 THR A N 1
ATOM 765 C CA . THR A 1 98 ? 13.026 -1.013 9.502 1.00 81.12 98 THR A CA 1
ATOM 766 C C . THR A 1 98 ? 12.689 -0.372 10.853 1.00 81.12 98 THR A C 1
ATOM 768 O O . THR A 1 98 ? 11.806 -0.848 11.573 1.00 81.12 98 THR A O 1
ATOM 771 N N . ILE A 1 99 ? 13.393 0.706 11.213 1.00 83.56 99 ILE A N 1
ATOM 772 C CA . ILE A 1 99 ? 13.262 1.373 12.516 1.00 83.56 99 ILE A CA 1
ATOM 773 C C . ILE A 1 99 ? 12.188 2.459 12.461 1.00 83.56 99 ILE A C 1
ATOM 775 O O . ILE A 1 99 ? 11.247 2.425 13.255 1.00 83.56 99 ILE A O 1
ATOM 779 N N . ASP A 1 100 ? 12.341 3.403 11.532 1.00 89.12 100 ASP A N 1
ATOM 780 C CA . ASP A 1 100 ? 11.440 4.540 11.370 1.00 89.12 100 ASP A CA 1
ATOM 781 C C . ASP A 1 100 ? 10.143 4.099 10.685 1.00 89.12 100 ASP A C 1
ATOM 783 O O . ASP A 1 100 ? 10.162 3.586 9.567 1.00 89.12 100 ASP A O 1
ATOM 787 N N . THR A 1 101 ? 9.020 4.282 11.373 1.00 90.31 101 THR A N 1
ATOM 788 C CA . THR A 1 101 ? 7.682 3.938 10.880 1.00 90.31 101 THR A CA 1
ATOM 789 C C . THR A 1 101 ? 6.948 5.124 10.268 1.00 90.31 101 THR A C 1
ATOM 791 O O . THR A 1 101 ? 5.825 4.947 9.801 1.00 90.31 101 THR A O 1
ATOM 794 N N . GLY A 1 102 ? 7.549 6.319 10.278 1.00 91.94 102 GLY A N 1
ATOM 795 C CA . GLY A 1 102 ? 6.956 7.550 9.751 1.00 91.94 102 GLY A CA 1
ATOM 796 C C . GLY A 1 102 ? 5.805 8.115 10.589 1.00 91.94 102 GLY A C 1
ATOM 797 O O . GLY A 1 102 ? 5.204 9.103 10.189 1.00 91.94 102 GLY A O 1
ATOM 798 N N . THR A 1 103 ? 5.484 7.489 11.724 1.00 94.06 103 THR A N 1
ATOM 799 C CA . THR A 1 103 ? 4.412 7.871 12.659 1.00 94.06 103 THR A CA 1
ATOM 800 C C . THR A 1 103 ? 5.012 8.194 14.021 1.00 94.06 103 THR A C 1
ATOM 802 O O . THR A 1 103 ? 5.921 7.497 14.479 1.00 94.06 103 THR A O 1
ATOM 805 N N . ASN A 1 104 ? 4.486 9.228 14.674 1.00 94.38 104 ASN A N 1
ATOM 806 C CA . ASN A 1 104 ? 4.869 9.630 16.027 1.00 94.38 104 ASN A CA 1
ATOM 807 C C . ASN A 1 104 ? 3.803 9.282 17.077 1.00 94.38 104 ASN A C 1
ATOM 809 O O . ASN A 1 104 ? 4.108 9.270 18.272 1.00 94.38 104 ASN A O 1
ATOM 813 N N . LEU A 1 105 ? 2.560 9.020 16.660 1.00 95.69 105 LEU A N 1
ATOM 814 C CA . LEU A 1 105 ? 1.412 8.893 17.562 1.00 95.69 105 LEU A CA 1
ATOM 815 C C . LEU A 1 105 ? 0.887 7.464 17.688 1.00 95.69 105 LEU A C 1
ATOM 817 O O . LEU A 1 105 ? 0.355 7.098 18.742 1.00 95.69 105 LEU A O 1
ATOM 821 N N . VAL A 1 106 ? 1.039 6.641 16.648 1.00 95.94 106 VAL A N 1
ATOM 822 C CA . VAL A 1 106 ? 0.509 5.275 16.637 1.00 95.94 106 VAL A CA 1
ATOM 823 C C . VAL A 1 106 ? 1.332 4.371 17.549 1.00 95.94 106 VAL A C 1
ATOM 825 O O . VAL A 1 106 ? 2.526 4.157 17.354 1.00 95.94 106 VAL A O 1
ATOM 828 N N . LYS A 1 107 ? 0.667 3.785 18.549 1.00 91.69 107 LYS A N 1
ATOM 829 C CA . LYS A 1 107 ? 1.307 2.909 19.546 1.00 91.69 107 LYS A CA 1
ATOM 830 C C . LYS A 1 107 ? 1.279 1.434 19.154 1.00 91.69 107 LYS A C 1
ATOM 832 O O . LYS A 1 107 ? 2.183 0.682 19.514 1.00 91.69 107 LYS A O 1
ATOM 837 N N . HIS A 1 108 ? 0.242 1.006 18.439 1.00 96.19 108 HIS A N 1
ATOM 838 C CA . HIS A 1 108 ? 0.053 -0.389 18.058 1.00 96.19 108 HIS A CA 1
ATOM 839 C C . HIS A 1 108 ? 0.682 -0.649 16.691 1.00 96.19 108 HIS A C 1
ATOM 841 O O . HIS A 1 108 ? 0.103 -0.326 15.656 1.00 96.19 108 HIS A O 1
ATOM 847 N N . ILE A 1 109 ? 1.884 -1.233 16.688 1.00 96.69 109 ILE A N 1
ATOM 848 C CA . ILE A 1 109 ? 2.622 -1.535 15.459 1.00 96.69 109 ILE A CA 1
ATOM 849 C C . ILE A 1 109 ? 2.923 -3.032 15.390 1.00 96.69 109 ILE A C 1
ATOM 851 O O . ILE A 1 109 ? 3.674 -3.567 16.206 1.00 96.69 109 ILE A O 1
ATOM 855 N N . ILE A 1 110 ? 2.366 -3.699 14.382 1.00 96.50 110 ILE A N 1
ATOM 856 C CA . ILE A 1 110 ? 2.631 -5.099 14.055 1.00 96.50 110 ILE A CA 1
ATOM 857 C C . ILE A 1 110 ? 3.744 -5.117 13.012 1.00 96.50 110 ILE A C 1
ATOM 859 O O . ILE A 1 110 ? 3.517 -4.767 11.858 1.00 96.50 110 ILE A O 1
ATOM 863 N N . ARG A 1 111 ? 4.954 -5.521 13.403 1.00 95.00 111 ARG A N 1
ATOM 864 C CA . ARG A 1 111 ? 6.064 -5.716 12.458 1.00 95.00 111 ARG A CA 1
ATOM 865 C C . ARG A 1 111 ? 6.018 -7.121 11.887 1.00 95.00 111 ARG A C 1
ATOM 867 O O . ARG A 1 111 ? 5.965 -8.091 12.643 1.00 95.00 111 ARG A O 1
ATOM 874 N N . TYR A 1 112 ? 6.049 -7.218 10.566 1.00 95.19 112 TYR A N 1
ATOM 875 C CA . TYR A 1 112 ? 6.027 -8.483 9.855 1.00 95.19 112 TYR A CA 1
ATOM 876 C C . TYR A 1 112 ? 7.256 -8.622 8.955 1.00 95.19 112 TYR A C 1
ATOM 878 O O . TYR A 1 112 ? 7.490 -7.801 8.066 1.00 95.19 112 TYR A O 1
ATOM 886 N N . SER A 1 113 ? 7.996 -9.710 9.163 1.00 94.12 113 SER A N 1
ATOM 887 C CA . SER A 1 113 ? 9.119 -10.128 8.326 1.00 94.12 113 SER A CA 1
ATOM 888 C C . SER A 1 113 ? 8.830 -11.530 7.795 1.00 94.12 113 SER A C 1
ATOM 890 O O . SER A 1 113 ? 8.575 -12.456 8.569 1.00 94.12 113 SER A O 1
ATOM 892 N N . SER A 1 114 ? 8.804 -11.680 6.470 1.00 94.06 114 SER A N 1
ATOM 893 C CA . SER A 1 114 ? 8.467 -12.953 5.823 1.00 94.06 114 SER A CA 1
ATOM 894 C C . SER A 1 114 ? 9.598 -13.975 5.982 1.00 94.06 114 SER A C 1
ATOM 896 O O . SER A 1 114 ? 10.762 -13.606 5.855 1.00 94.06 114 SER A O 1
ATOM 898 N N . PRO A 1 115 ? 9.312 -15.282 6.115 1.00 93.56 115 PRO A N 1
ATOM 899 C CA . PRO A 1 115 ? 10.336 -16.323 5.983 1.00 93.56 115 PRO A CA 1
ATOM 900 C C . PRO A 1 115 ? 11.054 -16.311 4.621 1.00 93.56 115 PRO A C 1
ATOM 902 O O . PRO A 1 115 ? 12.175 -16.798 4.505 1.00 93.56 115 PRO A O 1
ATOM 905 N N . TYR A 1 116 ? 10.415 -15.749 3.590 1.00 93.12 116 TYR A N 1
ATOM 906 C CA . TYR A 1 116 ? 10.981 -15.584 2.247 1.00 93.12 116 TYR A CA 1
ATOM 907 C C . TYR A 1 116 ? 11.639 -14.214 2.031 1.00 93.12 116 TYR A C 1
ATOM 909 O O . TYR A 1 116 ? 12.021 -13.889 0.905 1.00 93.12 116 TYR A O 1
ATOM 917 N N . TYR A 1 117 ? 11.743 -13.395 3.079 1.00 90.00 117 TYR A N 1
ATOM 918 C CA . TYR A 1 117 ? 12.442 -12.120 3.027 1.00 90.00 117 TYR A CA 1
ATOM 919 C C . TYR A 1 117 ? 13.956 -12.336 2.932 1.00 90.00 117 TYR A C 1
ATOM 921 O O . TYR A 1 117 ? 14.546 -13.126 3.668 1.00 90.00 117 TYR A O 1
ATOM 929 N N . ASN A 1 118 ? 14.602 -11.585 2.042 1.00 89.38 118 ASN A N 1
ATOM 930 C CA . ASN A 1 118 ? 16.052 -11.534 1.942 1.00 89.38 118 ASN A CA 1
ATOM 931 C C . ASN A 1 118 ? 16.503 -10.082 1.779 1.00 89.38 118 ASN A C 1
ATOM 933 O O . ASN A 1 118 ? 16.265 -9.458 0.750 1.00 89.38 118 ASN A O 1
ATOM 937 N N . SER A 1 119 ? 17.228 -9.549 2.762 1.00 86.94 119 SER A N 1
ATOM 938 C CA . SER A 1 119 ? 17.729 -8.167 2.705 1.00 86.94 119 SER A CA 1
ATOM 939 C C . SER A 1 119 ? 18.630 -7.875 1.489 1.00 86.94 119 SER A C 1
ATOM 941 O O . SER A 1 119 ? 18.726 -6.728 1.047 1.00 86.94 119 SER A O 1
ATOM 943 N N . ALA A 1 120 ? 19.289 -8.894 0.922 1.00 87.50 120 ALA A N 1
ATOM 944 C CA . ALA A 1 120 ? 20.118 -8.743 -0.271 1.00 87.50 120 ALA A CA 1
ATOM 945 C C . ALA A 1 120 ? 19.288 -8.495 -1.541 1.00 87.50 120 ALA A C 1
ATOM 947 O O . ALA A 1 120 ? 19.772 -7.825 -2.455 1.00 87.50 120 ALA A O 1
ATOM 948 N N . ASP A 1 121 ? 18.045 -8.987 -1.587 1.00 86.44 121 ASP A N 1
ATOM 949 C CA . ASP A 1 121 ? 17.144 -8.815 -2.728 1.00 86.44 121 ASP A CA 1
ATOM 950 C C . ASP A 1 121 ? 16.884 -7.322 -2.967 1.00 86.44 121 ASP A C 1
ATOM 952 O O . ASP A 1 121 ? 17.140 -6.813 -4.064 1.00 86.44 121 ASP A O 1
ATOM 956 N N . TRP A 1 122 ? 16.509 -6.589 -1.912 1.00 85.56 122 TRP A N 1
ATOM 957 C CA . TRP A 1 122 ? 16.237 -5.152 -1.993 1.00 85.56 122 TRP A CA 1
ATOM 958 C C . TRP A 1 122 ? 17.487 -4.322 -2.299 1.00 85.56 122 TRP A C 1
ATOM 960 O O . TRP A 1 122 ? 17.463 -3.426 -3.142 1.00 85.56 122 TRP A O 1
ATOM 970 N N . ARG A 1 123 ? 18.629 -4.669 -1.692 1.00 87.25 123 ARG A N 1
ATOM 971 C CA . ARG A 1 123 ? 19.922 -4.013 -1.969 1.00 87.25 123 ARG A CA 1
ATOM 972 C C . ARG A 1 123 ? 20.434 -4.258 -3.391 1.00 87.25 123 ARG A C 1
ATOM 974 O O . ARG A 1 123 ? 21.274 -3.503 -3.878 1.00 87.25 123 ARG A O 1
ATOM 981 N N . SER A 1 124 ? 19.940 -5.297 -4.071 1.00 86.69 124 SER A N 1
ATOM 982 C CA . SER A 1 124 ? 20.300 -5.592 -5.462 1.00 86.69 124 SER A CA 1
ATOM 983 C C . SER A 1 124 ? 19.644 -4.651 -6.478 1.00 86.69 124 SER A C 1
ATOM 985 O O . SER A 1 124 ? 20.076 -4.619 -7.636 1.00 86.69 124 SER A O 1
ATOM 987 N N . LEU A 1 125 ? 18.605 -3.918 -6.064 1.00 85.38 125 LEU A N 1
ATOM 988 C CA . LEU A 1 125 ? 17.835 -3.028 -6.925 1.00 85.38 125 LEU A CA 1
ATOM 989 C C . LEU A 1 125 ? 18.713 -1.861 -7.362 1.00 85.38 125 LEU A C 1
ATOM 991 O O . LEU A 1 125 ? 19.425 -1.247 -6.564 1.00 85.38 125 LEU A O 1
ATOM 995 N N . THR A 1 126 ? 18.693 -1.550 -8.655 1.00 81.31 126 THR A N 1
ATOM 996 C CA . THR A 1 126 ? 19.491 -0.439 -9.170 1.00 81.31 126 THR A CA 1
ATOM 997 C C . THR A 1 126 ? 19.049 0.885 -8.566 1.00 81.31 126 THR A C 1
ATOM 999 O O . THR A 1 126 ? 19.937 1.689 -8.299 1.00 81.31 126 THR A O 1
ATOM 1002 N N . PHE A 1 127 ? 17.758 1.058 -8.223 1.00 75.56 127 PHE A N 1
ATOM 1003 C CA . PHE A 1 127 ? 17.226 2.243 -7.529 1.00 75.56 127 PHE A CA 1
ATOM 1004 C C . PHE A 1 127 ? 17.880 2.551 -6.163 1.00 75.56 127 PHE A C 1
ATOM 1006 O O . PHE A 1 127 ? 17.854 3.694 -5.709 1.00 75.56 127 PHE A O 1
ATOM 1013 N N . LYS A 1 128 ? 18.521 1.561 -5.529 1.00 78.62 128 LYS A N 1
ATOM 1014 C CA . LYS A 1 128 ? 19.288 1.736 -4.286 1.00 78.62 128 LYS A CA 1
ATOM 1015 C C . LYS A 1 128 ? 20.698 2.278 -4.493 1.00 78.62 128 LYS A C 1
ATOM 1017 O O . LYS A 1 128 ? 21.374 2.643 -3.535 1.00 78.62 128 LYS A O 1
ATOM 1022 N N . ARG A 1 129 ? 21.166 2.325 -5.738 1.00 73.38 129 ARG A N 1
ATOM 1023 C CA . ARG A 1 129 ? 22.482 2.858 -6.089 1.00 73.38 129 ARG A CA 1
ATOM 1024 C C . ARG A 1 129 ? 22.375 4.371 -6.315 1.00 73.38 129 ARG A C 1
ATOM 1026 O O . ARG A 1 129 ? 21.347 4.852 -6.778 1.00 73.38 129 ARG A O 1
ATOM 1033 N N . PRO A 1 130 ? 23.449 5.147 -6.106 1.00 63.75 130 PRO A N 1
ATOM 1034 C CA . PRO A 1 130 ? 23.440 6.592 -6.370 1.00 63.75 130 PRO A CA 1
ATOM 1035 C C . PRO A 1 130 ? 23.192 6.959 -7.851 1.00 63.75 130 PRO A C 1
ATOM 1037 O O . PRO A 1 130 ? 22.961 8.116 -8.180 1.00 63.75 130 PRO A O 1
ATOM 1040 N N . THR A 1 131 ? 23.209 5.985 -8.765 1.00 59.62 131 THR A N 1
ATOM 1041 C CA . THR A 1 131 ? 23.078 6.163 -10.221 1.00 59.62 131 THR A CA 1
ATOM 1042 C C . THR A 1 131 ? 21.650 6.402 -10.721 1.00 59.62 131 THR A C 1
ATOM 1044 O O . THR A 1 131 ? 21.419 6.496 -11.920 1.00 59.62 131 THR A O 1
ATOM 1047 N N . VAL A 1 132 ? 20.666 6.475 -9.838 1.00 56.09 132 VAL A N 1
ATOM 1048 C CA . VAL A 1 132 ? 19.247 6.291 -10.199 1.00 56.09 132 VAL A CA 1
ATOM 1049 C C . VAL A 1 132 ? 18.625 7.570 -10.702 1.00 56.09 132 VAL A C 1
ATOM 1051 O O . VAL A 1 132 ? 17.903 7.568 -11.695 1.00 56.09 132 VAL A O 1
ATOM 1054 N N . PHE A 1 133 ? 19.046 8.686 -10.118 1.00 50.38 133 PHE A N 1
ATOM 1055 C CA . PHE A 1 133 ? 18.777 10.012 -10.656 1.00 50.38 133 PHE A CA 1
ATOM 1056 C C . PHE A 1 133 ? 19.536 10.285 -11.971 1.00 50.38 133 PHE A C 1
ATOM 1058 O O . PHE A 1 133 ? 19.162 11.211 -12.701 1.00 50.38 133 PHE A O 1
ATOM 1065 N N . ASN A 1 134 ? 20.533 9.448 -12.304 1.00 50.47 134 ASN A N 1
ATOM 1066 C CA . ASN A 1 134 ? 21.326 9.530 -13.538 1.00 50.47 134 ASN A CA 1
ATOM 1067 C C . ASN A 1 134 ? 20.749 8.693 -14.690 1.00 50.47 134 ASN A C 1
ATOM 1069 O O . ASN A 1 134 ? 21.255 8.782 -15.807 1.00 50.47 134 ASN A O 1
ATOM 1073 N N . SER A 1 135 ? 19.695 7.901 -14.460 1.00 58.62 135 SER A N 1
ATOM 1074 C CA . SER A 1 135 ? 18.997 7.233 -15.558 1.00 58.62 135 SER A CA 1
ATOM 1075 C C . SER A 1 135 ? 18.238 8.268 -16.389 1.00 58.62 135 SER A C 1
ATOM 1077 O O . SER A 1 135 ? 17.348 8.962 -15.890 1.00 58.62 135 SER A O 1
ATOM 1079 N N . ILE A 1 136 ? 18.594 8.371 -17.671 1.00 54.16 136 ILE A N 1
ATOM 1080 C CA . ILE A 1 136 ? 17.959 9.288 -18.632 1.00 54.16 136 ILE A CA 1
ATOM 1081 C C . ILE A 1 136 ? 16.486 8.906 -18.850 1.00 54.16 136 ILE A C 1
ATOM 1083 O O . ILE A 1 136 ? 15.653 9.771 -19.093 1.00 54.16 136 ILE A O 1
ATOM 1087 N N . LEU A 1 137 ? 16.154 7.619 -18.715 1.00 58.78 137 LEU A N 1
ATOM 1088 C CA . LEU A 1 137 ? 14.848 7.061 -19.073 1.00 58.78 137 LEU A CA 1
ATOM 1089 C C . LEU A 1 137 ? 13.917 6.803 -17.876 1.00 58.78 137 LEU A C 1
ATOM 1091 O O . LEU A 1 137 ? 12.782 6.379 -18.084 1.00 58.78 137 LEU A O 1
ATOM 1095 N N . GLY A 1 138 ? 14.358 7.089 -16.645 1.00 65.38 138 GLY A N 1
ATOM 1096 C CA . GLY A 1 138 ? 13.593 6.826 -15.420 1.00 65.38 138 GLY A CA 1
ATOM 1097 C C . GLY A 1 138 ? 13.967 5.509 -14.728 1.00 65.38 138 GLY A C 1
ATOM 1098 O O . GLY A 1 138 ? 15.116 5.066 -14.814 1.00 65.38 138 GLY A O 1
ATOM 1099 N N . MET A 1 139 ? 13.027 4.912 -13.989 1.00 68.62 139 MET A N 1
ATOM 1100 C CA . MET A 1 139 ? 13.282 3.709 -13.185 1.00 68.62 139 MET A CA 1
ATOM 1101 C C . MET A 1 139 ? 13.585 2.498 -14.079 1.00 68.62 139 MET A C 1
ATOM 1103 O O . MET A 1 139 ? 12.970 2.304 -15.125 1.00 68.62 139 MET A O 1
ATOM 1107 N N . ASN A 1 140 ? 14.546 1.669 -13.663 1.00 76.00 140 ASN A N 1
ATOM 1108 C CA . ASN A 1 140 ? 14.932 0.476 -14.407 1.00 76.00 140 ASN A CA 1
ATOM 1109 C C . ASN A 1 140 ? 13.775 -0.530 -14.451 1.00 76.00 140 ASN A C 1
ATOM 1111 O O . ASN A 1 140 ? 13.278 -0.976 -13.419 1.00 76.00 140 ASN A O 1
ATOM 1115 N N . PHE A 1 141 ? 13.397 -0.935 -15.658 1.00 76.06 141 PHE A N 1
ATOM 1116 C CA . PHE A 1 141 ? 12.318 -1.885 -15.883 1.00 76.06 141 PHE A CA 1
ATOM 1117 C C . PHE A 1 141 ? 12.544 -3.244 -15.176 1.00 76.06 141 PHE A C 1
ATOM 1119 O O . PHE A 1 141 ? 11.609 -3.849 -14.656 1.00 76.06 141 PHE A O 1
ATOM 1126 N N . ILE A 1 142 ? 13.800 -3.692 -15.064 1.00 82.75 142 ILE A N 1
ATOM 1127 C CA . ILE A 1 142 ? 14.160 -4.911 -14.321 1.00 82.75 142 ILE A CA 1
ATOM 1128 C C . ILE A 1 142 ? 13.930 -4.752 -12.815 1.00 82.75 142 ILE A C 1
ATOM 1130 O O . ILE A 1 142 ? 13.532 -5.712 -12.156 1.00 82.75 142 ILE A O 1
ATOM 1134 N N . ASP A 1 143 ? 14.149 -3.558 -12.261 1.00 85.12 143 ASP A N 1
ATOM 1135 C CA . ASP A 1 143 ? 13.880 -3.312 -10.842 1.00 85.12 143 ASP A CA 1
ATOM 1136 C C . ASP A 1 143 ? 12.384 -3.394 -10.546 1.00 85.12 143 ASP A C 1
ATOM 1138 O O . ASP A 1 143 ? 12.009 -3.989 -9.542 1.00 85.12 143 ASP A O 1
ATOM 1142 N N . LEU A 1 144 ? 11.529 -2.878 -11.438 1.00 81.62 144 LEU A N 1
ATOM 1143 C CA . LEU A 1 144 ? 10.073 -2.992 -11.294 1.00 81.62 144 LEU A CA 1
ATOM 1144 C C . LEU A 1 144 ? 9.630 -4.458 -11.223 1.00 81.62 144 LEU A C 1
ATOM 1146 O O . LEU A 1 144 ? 8.850 -4.822 -10.345 1.00 81.62 144 LEU A O 1
ATOM 1150 N N . ILE A 1 145 ? 10.177 -5.318 -12.091 1.00 86.12 145 ILE A N 1
ATOM 1151 C CA . ILE A 1 145 ? 9.907 -6.762 -12.049 1.00 86.12 145 ILE A CA 1
ATOM 1152 C C . ILE A 1 145 ? 10.380 -7.367 -10.725 1.00 86.12 145 ILE A C 1
ATOM 1154 O O . ILE A 1 145 ? 9.639 -8.112 -10.087 1.00 86.12 145 ILE A O 1
ATOM 1158 N N . LYS A 1 146 ? 11.605 -7.051 -10.296 1.00 89.69 146 LYS A N 1
ATOM 1159 C CA . LYS A 1 146 ? 12.169 -7.581 -9.050 1.00 89.69 146 LYS A CA 1
ATOM 1160 C C . LYS A 1 146 ? 11.339 -7.187 -7.829 1.00 89.69 146 LYS A C 1
ATOM 1162 O O . LYS A 1 146 ? 11.034 -8.055 -7.020 1.00 89.69 146 LYS A O 1
ATOM 1167 N N . ILE A 1 147 ? 10.926 -5.923 -7.723 1.00 88.31 147 ILE A N 1
ATOM 1168 C CA . ILE A 1 147 ? 10.050 -5.428 -6.648 1.00 88.31 147 ILE A CA 1
ATOM 1169 C C . ILE A 1 147 ? 8.764 -6.262 -6.575 1.00 88.31 147 ILE A C 1
ATOM 1171 O O . ILE A 1 147 ? 8.379 -6.717 -5.498 1.00 88.31 147 ILE A O 1
ATOM 1175 N N . GLN A 1 148 ? 8.126 -6.513 -7.719 1.00 89.25 148 GLN A N 1
ATOM 1176 C CA . GLN A 1 148 ? 6.903 -7.316 -7.790 1.00 89.25 148 GLN A CA 1
ATOM 1177 C C . GLN A 1 148 ? 7.152 -8.791 -7.419 1.00 89.25 148 GLN A C 1
ATOM 1179 O O . GLN A 1 148 ? 6.369 -9.410 -6.705 1.00 89.25 148 GLN A O 1
ATOM 1184 N N . MET A 1 149 ? 8.295 -9.363 -7.807 1.00 90.94 149 MET A N 1
ATOM 1185 C CA . MET A 1 149 ? 8.681 -10.712 -7.373 1.00 90.94 149 MET A CA 1
ATOM 1186 C C . MET A 1 149 ? 8.943 -10.801 -5.862 1.00 90.94 149 MET A C 1
ATOM 1188 O O . MET A 1 149 ? 8.608 -11.807 -5.235 1.00 90.94 149 MET A O 1
ATOM 1192 N N . TYR A 1 150 ? 9.561 -9.780 -5.268 1.00 91.38 150 TYR A N 1
ATOM 1193 C CA . TYR A 1 150 ? 9.849 -9.747 -3.833 1.00 91.38 150 TYR A CA 1
ATOM 1194 C C . TYR A 1 150 ? 8.568 -9.584 -3.015 1.00 91.38 150 TYR A C 1
ATOM 1196 O O . TYR A 1 150 ? 8.349 -10.338 -2.067 1.00 91.38 150 TYR A O 1
ATOM 1204 N N . THR A 1 151 ? 7.679 -8.682 -3.429 1.00 91.81 151 THR A N 1
ATOM 1205 C CA . THR A 1 151 ? 6.354 -8.514 -2.809 1.00 91.81 151 THR A CA 1
ATOM 1206 C C . THR A 1 151 ? 5.507 -9.785 -2.926 1.00 91.81 151 THR A C 1
ATOM 1208 O O . THR A 1 151 ? 4.922 -10.197 -1.928 1.00 91.81 151 THR A O 1
ATOM 1211 N N . TYR A 1 152 ? 5.542 -10.495 -4.062 1.00 93.94 152 TYR A N 1
ATOM 1212 C CA . TYR A 1 152 ? 4.901 -11.810 -4.213 1.00 93.94 152 TYR A CA 1
ATOM 1213 C C . TYR A 1 152 ? 5.400 -12.839 -3.181 1.00 93.94 152 TYR A C 1
ATOM 1215 O O . TYR A 1 152 ? 4.605 -13.512 -2.523 1.00 93.94 152 TYR A O 1
ATOM 1223 N N . ARG A 1 153 ? 6.723 -12.955 -2.988 1.00 94.56 153 ARG A N 1
ATOM 1224 C CA . ARG A 1 153 ? 7.315 -13.874 -1.992 1.00 94.56 153 ARG A CA 1
ATOM 1225 C C . ARG A 1 153 ? 6.914 -13.515 -0.564 1.00 94.56 153 ARG A C 1
ATOM 1227 O O . ARG A 1 153 ? 6.655 -14.399 0.252 1.00 94.56 153 ARG A O 1
ATOM 1234 N N . ILE A 1 154 ? 6.852 -12.223 -0.257 1.00 94.25 154 ILE A N 1
ATOM 1235 C CA . ILE A 1 154 ? 6.398 -11.754 1.051 1.00 94.25 154 ILE A CA 1
ATOM 1236 C C . ILE A 1 154 ? 4.923 -12.072 1.249 1.00 94.25 154 ILE A C 1
ATOM 1238 O O . ILE A 1 154 ? 4.582 -12.636 2.285 1.00 94.25 154 ILE A O 1
ATOM 1242 N N . CYS A 1 155 ? 4.083 -11.817 0.244 1.00 95.81 155 CYS A N 1
ATOM 1243 C CA . CYS A 1 155 ? 2.669 -12.175 0.271 1.00 95.81 155 CYS A CA 1
ATOM 1244 C C . CYS A 1 155 ? 2.475 -13.669 0.556 1.00 95.81 155 CYS A C 1
ATOM 1246 O O . CYS A 1 155 ? 1.700 -14.039 1.436 1.00 95.81 155 CYS A O 1
ATOM 1248 N N . ARG A 1 156 ? 3.254 -14.535 -0.107 1.00 96.31 156 ARG A N 1
ATOM 1249 C CA . ARG A 1 156 ? 3.251 -15.979 0.161 1.00 96.31 156 ARG A CA 1
ATOM 1250 C C . ARG A 1 156 ? 3.560 -16.290 1.622 1.00 96.31 156 ARG A C 1
ATOM 1252 O O . ARG A 1 156 ? 2.818 -17.041 2.248 1.00 96.31 156 ARG A O 1
ATOM 1259 N N . GLY A 1 157 ? 4.604 -15.680 2.178 1.00 96.38 157 GLY A N 1
ATOM 1260 C CA . GLY A 1 157 ? 4.934 -15.832 3.596 1.00 96.38 157 GLY A CA 1
ATOM 1261 C C . GLY A 1 157 ? 3.802 -15.387 4.522 1.00 96.38 157 GLY A C 1
ATOM 1262 O O . GLY A 1 157 ? 3.524 -16.064 5.508 1.00 96.38 157 GLY A O 1
ATOM 1263 N N . MET A 1 158 ? 3.117 -14.286 4.199 1.00 96.88 158 MET A N 1
ATOM 1264 C CA . MET A 1 158 ? 2.005 -13.766 5.006 1.00 96.88 158 MET A CA 1
ATOM 1265 C C . MET A 1 158 ? 0.812 -14.708 4.998 1.00 96.88 158 MET A C 1
ATOM 1267 O O . MET A 1 158 ? 0.194 -14.930 6.036 1.00 96.88 158 MET A O 1
ATOM 1271 N N . LEU A 1 159 ? 0.510 -15.287 3.837 1.00 96.44 159 LEU A N 1
ATOM 1272 C CA . LEU A 1 159 ? -0.536 -16.291 3.709 1.00 96.44 159 LEU A CA 1
ATOM 1273 C C . LEU A 1 159 ? -0.163 -17.573 4.450 1.00 96.44 159 LEU A C 1
ATOM 1275 O O . LEU A 1 159 ? -1.042 -18.219 5.012 1.00 96.44 159 LEU A O 1
ATOM 1279 N N . GLU A 1 160 ? 1.112 -17.967 4.447 1.00 95.62 160 GLU A N 1
ATOM 1280 C CA . GLU A 1 160 ? 1.661 -19.134 5.152 1.00 95.62 160 GLU A CA 1
ATOM 1281 C C . GLU A 1 160 ? 1.781 -18.967 6.672 1.00 95.62 160 GLU A C 1
ATOM 1283 O O . GLU A 1 160 ? 1.761 -19.982 7.368 1.00 95.62 160 GLU A O 1
ATOM 1288 N N . ASP A 1 161 ? 1.815 -17.741 7.202 1.00 96.31 161 ASP A N 1
ATOM 1289 C CA . ASP A 1 161 ? 1.882 -17.499 8.646 1.00 96.31 161 ASP A CA 1
ATOM 1290 C C . ASP A 1 161 ? 0.555 -17.880 9.341 1.00 96.31 161 ASP A C 1
ATOM 1292 O O . ASP A 1 161 ? -0.473 -17.225 9.133 1.00 96.31 161 ASP A O 1
ATOM 1296 N N . PRO A 1 162 ? 0.548 -18.906 10.217 1.00 94.88 162 PRO A N 1
ATOM 1297 C CA . PRO A 1 162 ? -0.674 -19.366 10.870 1.00 94.88 162 PRO A CA 1
ATOM 1298 C C . PRO A 1 162 ? -1.212 -18.391 11.928 1.00 94.88 162 PRO A C 1
ATOM 1300 O O . PRO A 1 162 ? -2.324 -18.584 12.410 1.00 94.88 162 PRO A O 1
ATOM 1303 N N . ARG A 1 163 ? -0.444 -17.369 12.327 1.00 96.69 163 ARG A N 1
ATOM 1304 C CA . ARG A 1 163 ? -0.797 -16.430 13.404 1.00 96.69 163 ARG A CA 1
ATOM 1305 C C . ARG A 1 163 ? -1.294 -15.092 12.880 1.00 96.69 163 ARG A C 1
ATOM 1307 O O . ARG A 1 163 ? -2.135 -14.477 13.528 1.00 96.69 163 ARG A O 1
ATOM 1314 N N . LEU A 1 164 ? -0.792 -14.645 11.729 1.00 97.06 164 LEU A N 1
ATOM 1315 C CA . LEU A 1 164 ? -1.055 -13.298 11.223 1.00 97.06 164 LEU A CA 1
ATOM 1316 C C . LEU A 1 164 ? -2.541 -13.065 10.921 1.00 97.06 164 LEU A C 1
ATOM 1318 O O . LEU A 1 164 ? -3.135 -12.130 11.449 1.00 97.06 164 LEU A O 1
ATOM 1322 N N . ILE A 1 165 ? -3.158 -13.912 10.092 1.00 96.94 165 ILE A N 1
ATOM 1323 C CA . ILE A 1 165 ? -4.567 -13.735 9.706 1.00 96.94 165 ILE A CA 1
ATOM 1324 C C . ILE A 1 165 ? -5.515 -13.834 10.914 1.00 96.94 165 ILE A C 1
ATOM 1326 O O . ILE A 1 165 ? -6.369 -12.955 11.041 1.00 96.94 165 ILE A O 1
ATOM 1330 N N . PRO A 1 166 ? -5.388 -14.829 11.821 1.00 97.69 166 PRO A N 1
ATOM 1331 C CA . PRO A 1 166 ? -6.185 -14.854 13.048 1.00 97.69 166 PRO A CA 1
ATOM 1332 C C . PRO A 1 166 ? -6.004 -13.602 13.906 1.00 97.69 166 PRO A C 1
ATOM 1334 O O . PRO A 1 166 ? -6.999 -13.008 14.300 1.00 97.69 166 PRO A O 1
ATOM 1337 N N . LEU A 1 167 ? -4.764 -13.138 14.108 1.00 97.75 167 LEU A N 1
ATOM 1338 C CA . LEU A 1 167 ? -4.484 -11.914 14.864 1.00 97.75 167 LEU A CA 1
ATOM 1339 C C . LEU A 1 167 ? -5.224 -10.701 14.279 1.00 97.75 167 LEU A C 1
ATOM 1341 O O . LEU A 1 167 ? -5.865 -9.949 15.014 1.00 97.75 167 LEU A O 1
ATOM 1345 N N . LEU A 1 168 ? -5.159 -10.510 12.958 1.00 98.06 168 LEU A N 1
ATOM 1346 C CA . LEU A 1 168 ? -5.832 -9.389 12.295 1.00 98.06 168 LEU A CA 1
ATOM 1347 C C . LEU A 1 168 ? -7.359 -9.516 12.363 1.00 98.06 168 LEU A C 1
ATOM 1349 O O . LEU A 1 168 ? -8.050 -8.520 12.563 1.00 98.06 168 LEU A O 1
ATOM 1353 N N . ARG A 1 169 ? -7.885 -10.739 12.245 1.00 97.81 169 ARG A N 1
ATOM 1354 C CA . ARG A 1 169 ? -9.322 -11.022 12.333 1.00 97.81 169 ARG A CA 1
ATOM 1355 C C . ARG A 1 169 ? -9.881 -10.776 13.731 1.00 97.81 169 ARG A C 1
ATOM 1357 O O . ARG A 1 169 ? -10.918 -10.131 13.874 1.00 97.81 169 ARG A O 1
ATOM 1364 N N . ASP A 1 170 ? -9.184 -11.253 14.756 1.00 98.00 170 ASP A N 1
ATOM 1365 C CA . ASP A 1 170 ? -9.586 -11.107 16.157 1.00 98.00 170 ASP A CA 1
ATOM 1366 C C . ASP A 1 170 ? -9.541 -9.643 16.612 1.00 98.00 170 ASP A C 1
ATOM 1368 O O . ASP A 1 170 ? -10.286 -9.248 17.512 1.00 98.00 170 ASP A O 1
ATOM 1372 N N . SER A 1 171 ? -8.724 -8.824 15.942 1.00 96.88 171 SER A N 1
ATOM 1373 C CA . SER A 1 171 ? -8.628 -7.384 16.188 1.00 96.88 171 SER A CA 1
ATOM 1374 C C . SER A 1 171 ? -9.857 -6.596 15.720 1.00 96.88 171 SER A C 1
ATOM 1376 O O . SER A 1 171 ? -10.044 -5.483 16.195 1.00 96.88 171 SER A O 1
ATOM 1378 N N . LYS A 1 172 ? -10.714 -7.160 14.849 1.00 97.12 172 LYS A N 1
ATOM 1379 C CA . LYS A 1 172 ? -11.986 -6.565 14.381 1.00 97.12 172 LYS A CA 1
ATOM 1380 C C . LYS A 1 172 ? -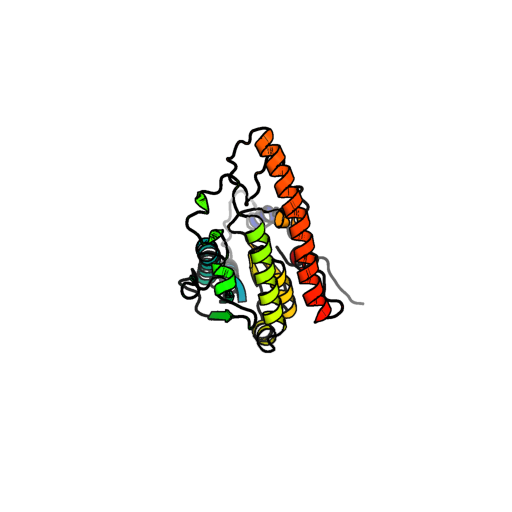11.840 -5.126 13.864 1.00 97.12 172 LYS A C 1
ATOM 1382 O O . LYS A 1 172 ? -12.363 -4.184 14.457 1.00 97.12 172 LYS A O 1
ATOM 1387 N N . PHE A 1 173 ? -11.105 -4.958 12.769 1.00 98.06 173 PHE A N 1
ATOM 1388 C CA . PHE A 1 173 ? -10.949 -3.656 12.119 1.00 98.06 173 PHE A CA 1
ATOM 1389 C C . PHE A 1 173 ? -12.173 -3.284 11.272 1.00 98.06 173 PHE A C 1
ATOM 1391 O O . PHE A 1 173 ? -12.704 -4.113 10.531 1.00 98.06 173 PHE A O 1
ATOM 1398 N N . ASP A 1 174 ? -12.572 -2.016 11.339 1.00 97.38 174 ASP A N 1
ATOM 1399 C CA . ASP A 1 174 ? -13.673 -1.432 10.567 1.00 97.38 174 ASP A CA 1
ATOM 1400 C C . ASP A 1 174 ? -13.214 -0.958 9.179 1.00 97.38 174 ASP A C 1
ATOM 1402 O O . ASP A 1 174 ? -13.982 -0.990 8.213 1.00 97.38 174 ASP A O 1
ATOM 1406 N N . LEU A 1 175 ? -11.952 -0.528 9.070 1.00 97.56 175 LEU A N 1
ATOM 1407 C CA . LEU A 1 175 ? -11.362 0.027 7.854 1.00 97.56 175 LEU A CA 1
ATOM 1408 C C . LEU A 1 175 ? -9.920 -0.455 7.675 1.00 97.56 175 LEU A C 1
ATOM 1410 O O . LEU A 1 175 ? -9.126 -0.424 8.613 1.00 97.56 175 LEU A O 1
ATOM 1414 N N . GLY A 1 176 ? -9.575 -0.862 6.454 1.00 97.81 176 GLY A N 1
ATOM 1415 C CA . GLY A 1 176 ? -8.203 -1.160 6.045 1.00 97.81 176 GLY A CA 1
ATOM 1416 C C . GLY A 1 176 ? -7.668 -0.110 5.074 1.00 97.81 176 GLY A C 1
ATOM 1417 O O . GLY A 1 176 ? -8.315 0.166 4.073 1.00 97.81 176 GLY A O 1
ATOM 1418 N N . ILE A 1 177 ? -6.494 0.462 5.317 1.00 97.56 177 ILE A N 1
ATOM 1419 C CA . ILE A 1 177 ? -5.857 1.433 4.415 1.00 97.56 177 ILE A CA 1
ATOM 1420 C C . ILE A 1 177 ? -4.560 0.838 3.889 1.00 97.56 177 ILE A C 1
ATOM 1422 O O . ILE A 1 177 ? -3.759 0.327 4.668 1.00 97.56 177 ILE A O 1
ATOM 1426 N N . PHE A 1 178 ? -4.341 0.884 2.579 1.00 95.25 178 PHE A N 1
ATOM 1427 C CA . PHE A 1 178 ? -3.101 0.401 1.977 1.00 95.25 178 PHE A CA 1
ATOM 1428 C C . PHE A 1 178 ? -2.736 1.184 0.722 1.00 95.25 178 PHE A C 1
ATOM 1430 O O . PHE A 1 178 ? -3.588 1.775 0.054 1.00 95.25 178 PHE A O 1
ATOM 1437 N N . GLU A 1 179 ? -1.447 1.168 0.396 1.00 90.50 179 GLU A N 1
ATOM 1438 C CA . GLU A 1 179 ? -0.944 1.792 -0.818 1.00 90.50 179 GLU A CA 1
ATOM 1439 C C . GLU A 1 179 ? -1.032 0.852 -2.030 1.00 90.50 179 GLU A C 1
ATOM 1441 O O . GLU A 1 179 ? -0.701 -0.333 -1.938 1.00 90.50 179 GLU A O 1
ATOM 1446 N N . MET A 1 180 ? -1.435 1.380 -3.190 1.00 81.75 180 MET A N 1
ATOM 1447 C CA . MET A 1 180 ? -1.538 0.601 -4.430 1.00 81.75 180 MET A CA 1
ATOM 1448 C C . MET A 1 180 ? -0.176 0.314 -5.083 1.00 81.75 180 MET A C 1
ATOM 1450 O O . MET A 1 180 ? 0.197 0.939 -6.077 1.00 81.75 180 MET A O 1
ATOM 1454 N N . PHE A 1 181 ? 0.537 -0.693 -4.585 1.00 81.31 181 PHE A N 1
ATOM 1455 C CA . PHE A 1 181 ? 1.713 -1.249 -5.273 1.00 81.31 181 PHE A CA 1
ATOM 1456 C C . PHE A 1 181 ? 1.513 -2.659 -5.808 1.00 81.31 181 PHE A C 1
ATOM 1458 O O . PHE A 1 181 ? 2.073 -3.014 -6.847 1.00 81.31 181 PHE A O 1
ATOM 1465 N N . HIS A 1 182 ? 0.732 -3.446 -5.085 1.00 86.38 182 HIS A N 1
ATOM 1466 C CA . HIS A 1 182 ? 0.426 -4.835 -5.367 1.00 86.38 182 HIS A CA 1
ATOM 1467 C C . HIS A 1 182 ? -0.916 -5.170 -4.694 1.00 86.38 182 HIS A C 1
ATOM 1469 O O . HIS A 1 182 ? -1.389 -4.420 -3.835 1.00 86.38 182 HIS A O 1
ATOM 1475 N N . SER A 1 183 ? -1.567 -6.249 -5.109 1.00 91.38 183 SER A N 1
ATOM 1476 C CA . SER A 1 183 ? -2.948 -6.575 -4.741 1.00 91.38 183 SER A CA 1
ATOM 1477 C C . SER A 1 183 ? -3.048 -7.444 -3.484 1.00 91.38 183 SER A C 1
ATOM 1479 O O . SER A 1 183 ? -4.131 -7.562 -2.909 1.00 91.38 183 SER A O 1
ATOM 1481 N N . CYS A 1 184 ? -1.933 -8.003 -2.998 1.00 95.00 184 CYS A N 1
ATOM 1482 C CA . CYS A 1 184 ? -1.899 -8.800 -1.766 1.00 95.00 184 CYS A CA 1
ATOM 1483 C C . CYS A 1 184 ? 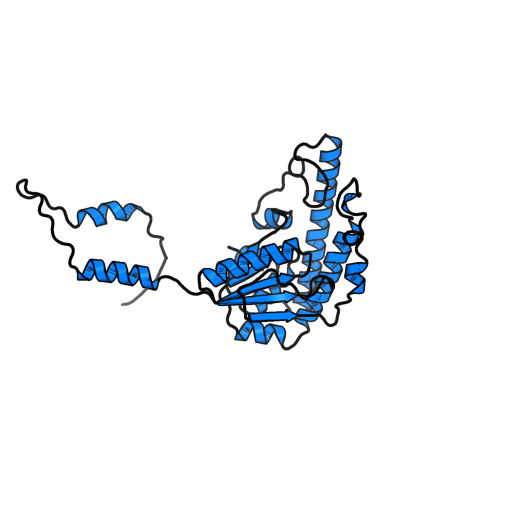-2.614 -8.173 -0.546 1.00 95.00 184 CYS A C 1
ATOM 1485 O O . CYS A 1 184 ? -3.356 -8.903 0.120 1.00 95.00 184 CYS A O 1
ATOM 1487 N N . PRO A 1 185 ? -2.466 -6.865 -0.226 1.00 95.50 185 PRO A N 1
ATOM 1488 C CA . PRO A 1 185 ? -3.103 -6.285 0.953 1.00 95.50 185 PRO A CA 1
ATOM 1489 C C . PRO A 1 185 ? -4.624 -6.437 0.917 1.00 95.50 185 PRO A C 1
ATOM 1491 O O . PRO A 1 185 ? -5.221 -6.760 1.939 1.00 95.50 185 PRO A O 1
ATOM 1494 N N . ALA A 1 186 ? -5.249 -6.318 -0.260 1.00 95.44 186 ALA A N 1
ATOM 1495 C CA . ALA A 1 186 ? -6.691 -6.495 -0.412 1.00 95.44 186 ALA A CA 1
ATOM 1496 C C . ALA A 1 186 ? -7.148 -7.908 -0.015 1.00 95.44 186 ALA A C 1
ATOM 1498 O O . ALA A 1 186 ? -8.151 -8.069 0.680 1.00 95.44 186 ALA A O 1
ATOM 1499 N N . GLY A 1 187 ? -6.384 -8.932 -0.399 1.00 96.25 187 GLY A N 1
ATOM 1500 C CA . GLY A 1 187 ? -6.674 -10.314 -0.025 1.00 96.25 187 GLY A CA 1
ATOM 1501 C C . GLY A 1 187 ? -6.433 -10.592 1.460 1.00 96.25 187 GLY A C 1
ATOM 1502 O O . GLY A 1 187 ? -7.239 -11.267 2.098 1.00 96.25 187 GLY A O 1
ATOM 1503 N N . ILE A 1 188 ? -5.372 -10.030 2.050 1.00 97.31 188 ILE A N 1
ATOM 1504 C CA . ILE A 1 188 ? -5.118 -10.138 3.496 1.00 97.31 188 ILE A CA 1
ATOM 1505 C C . ILE A 1 188 ? -6.238 -9.460 4.300 1.00 97.31 188 ILE A C 1
ATOM 1507 O O . ILE A 1 188 ? -6.725 -10.031 5.275 1.00 97.31 188 ILE A O 1
ATOM 1511 N N . MET A 1 189 ? -6.691 -8.279 3.872 1.00 97.25 189 MET A N 1
ATOM 1512 C CA . MET A 1 189 ? -7.802 -7.556 4.500 1.00 97.25 189 MET A CA 1
ATOM 1513 C C . MET A 1 189 ? -9.128 -8.320 4.386 1.00 97.25 189 MET A C 1
ATOM 1515 O O . MET A 1 189 ? -9.896 -8.357 5.348 1.00 97.25 189 MET A O 1
ATOM 1519 N N . GLU A 1 190 ? -9.382 -8.987 3.254 1.00 97.31 190 GLU A N 1
ATOM 1520 C CA . GLU A 1 190 ? -10.535 -9.883 3.093 1.00 97.31 190 GLU A CA 1
ATOM 1521 C C . GLU A 1 190 ? -10.479 -11.054 4.082 1.00 97.31 190 GLU A C 1
ATOM 1523 O O . GLU A 1 190 ? -11.452 -11.316 4.788 1.00 97.31 190 GLU A O 1
ATOM 1528 N N . LEU A 1 191 ? -9.329 -11.725 4.192 1.00 97.31 191 LEU A N 1
ATOM 1529 C CA . LEU A 1 191 ? -9.136 -12.851 5.113 1.00 97.31 191 LEU A CA 1
ATOM 1530 C C . LEU A 1 191 ? -9.233 -12.439 6.591 1.00 97.31 191 LEU A C 1
ATOM 1532 O O . LEU A 1 191 ? -9.677 -13.237 7.429 1.00 97.31 191 LEU A O 1
ATOM 1536 N N . ALA A 1 192 ? -8.840 -11.205 6.907 1.00 97.69 192 ALA A N 1
ATOM 1537 C CA . ALA A 1 192 ? -9.018 -10.582 8.215 1.00 97.69 192 ALA A CA 1
ATOM 1538 C C . ALA A 1 192 ? -10.478 -10.160 8.488 1.00 97.69 192 ALA A C 1
ATOM 1540 O O . ALA A 1 192 ? -10.803 -9.791 9.610 1.00 97.69 192 ALA A O 1
ATOM 1541 N N . GLY A 1 193 ? -11.381 -10.251 7.506 1.00 97.31 193 GLY A N 1
ATOM 1542 C CA . GLY A 1 193 ? -12.795 -9.912 7.675 1.00 97.31 193 GLY A CA 1
ATOM 1543 C C . GLY A 1 193 ? -13.082 -8.410 7.687 1.00 97.31 193 GLY A C 1
ATOM 1544 O O . GLY A 1 193 ? -14.129 -7.998 8.182 1.00 97.31 193 GLY A O 1
ATOM 1545 N N . ILE A 1 194 ? -12.182 -7.588 7.139 1.00 97.94 194 ILE A N 1
ATOM 1546 C CA . ILE A 1 194 ? -12.327 -6.130 7.135 1.00 97.94 194 ILE A CA 1
ATOM 1547 C C . ILE A 1 194 ? -13.390 -5.730 6.098 1.00 97.94 194 ILE A C 1
ATOM 1549 O O . ILE A 1 194 ? -13.273 -6.098 4.921 1.00 97.94 194 ILE A O 1
ATOM 1553 N N . PRO A 1 195 ? -14.451 -4.997 6.480 1.00 96.38 195 PRO A N 1
ATOM 1554 C CA . PRO A 1 195 ? -15.597 -4.771 5.603 1.00 96.38 195 PRO A CA 1
ATOM 1555 C C . PRO A 1 195 ? -15.316 -3.741 4.503 1.00 96.38 195 PRO A C 1
ATOM 1557 O O . PRO A 1 195 ? -15.826 -3.889 3.389 1.00 96.38 195 PRO A O 1
ATOM 1560 N N . LYS A 1 196 ? -14.511 -2.714 4.801 1.00 96.69 196 LYS A N 1
ATOM 1561 C CA . LYS A 1 196 ? -14.191 -1.606 3.896 1.00 96.69 196 LYS A CA 1
ATOM 1562 C C . LYS A 1 196 ? -12.697 -1.353 3.841 1.00 96.69 196 LYS A C 1
ATOM 1564 O O . LYS A 1 196 ? -11.978 -1.557 4.815 1.00 96.69 196 LYS A O 1
ATOM 1569 N N . THR A 1 197 ? -12.245 -0.890 2.687 1.00 96.25 197 THR A N 1
ATOM 1570 C CA . THR A 1 197 ? -10.847 -0.535 2.466 1.00 96.25 197 THR A CA 1
ATOM 1571 C C . THR A 1 197 ? -10.737 0.863 1.875 1.00 96.25 197 THR A C 1
ATOM 1573 O O . THR A 1 197 ? -11.699 1.375 1.310 1.00 96.25 197 THR A O 1
ATOM 1576 N N . MET A 1 198 ? -9.572 1.478 2.001 1.00 94.62 198 MET A N 1
ATOM 1577 C CA . MET A 1 198 ? -9.219 2.718 1.334 1.00 94.62 198 MET A CA 1
ATOM 1578 C C . MET A 1 198 ? -7.876 2.532 0.653 1.00 94.62 198 MET A C 1
ATOM 1580 O O . MET A 1 198 ? -6.923 2.011 1.237 1.00 94.62 198 MET A O 1
ATOM 1584 N N . LEU A 1 199 ? -7.824 2.981 -0.589 1.00 92.38 199 LEU A N 1
ATOM 1585 C CA . LEU A 1 199 ? -6.640 2.902 -1.407 1.00 92.38 199 LEU A CA 1
ATOM 1586 C C . LEU A 1 199 ? -5.974 4.268 -1.477 1.00 92.38 199 LEU A C 1
ATOM 1588 O O . LEU A 1 199 ? -6.610 5.257 -1.837 1.00 92.38 199 LEU A O 1
ATOM 1592 N N . VAL A 1 200 ? -4.684 4.309 -1.167 1.00 92.38 200 VAL A N 1
ATOM 1593 C CA . VAL A 1 200 ? -3.886 5.537 -1.206 1.00 92.38 200 VAL A CA 1
ATOM 1594 C C . VAL A 1 200 ? -2.659 5.362 -2.105 1.00 92.38 200 VAL A C 1
ATOM 1596 O O . VAL A 1 200 ? -2.306 4.246 -2.487 1.00 92.38 200 VAL A O 1
ATOM 1599 N N . SER A 1 201 ? -2.020 6.466 -2.497 1.00 90.06 201 SER A N 1
ATOM 1600 C CA . SER A 1 201 ? -0.819 6.439 -3.341 1.00 90.06 201 SER A CA 1
ATOM 1601 C C . SER A 1 201 ? 0.056 7.662 -3.101 1.00 90.06 201 SER A C 1
ATOM 1603 O O . SER A 1 201 ? -0.397 8.793 -3.290 1.00 90.06 201 SER A O 1
ATOM 1605 N N . ALA A 1 202 ? 1.325 7.438 -2.757 1.00 87.62 202 ALA A N 1
ATOM 1606 C CA . ALA A 1 202 ? 2.324 8.495 -2.607 1.00 87.62 202 ALA A CA 1
ATOM 1607 C C . ALA A 1 202 ? 2.914 8.945 -3.958 1.00 87.62 202 ALA A C 1
ATOM 1609 O O . ALA A 1 202 ? 3.503 10.019 -4.055 1.00 87.62 202 ALA A O 1
ATOM 1610 N N . ILE A 1 203 ? 2.755 8.135 -5.011 1.00 82.12 203 ILE A N 1
ATOM 1611 C CA . ILE A 1 203 ? 3.268 8.401 -6.369 1.00 82.12 203 ILE A CA 1
ATOM 1612 C C . ILE A 1 203 ? 2.186 8.922 -7.327 1.00 82.12 203 ILE A C 1
ATOM 1614 O O . ILE A 1 203 ? 2.424 9.055 -8.526 1.00 82.12 203 ILE A O 1
ATOM 1618 N N . GLY A 1 204 ? 0.986 9.212 -6.816 1.00 82.81 204 GLY A N 1
ATOM 1619 C CA . GLY A 1 204 ? -0.156 9.674 -7.603 1.00 82.81 204 GLY A CA 1
ATOM 1620 C C . GLY A 1 204 ? -0.885 8.556 -8.359 1.00 82.81 204 GLY A C 1
ATOM 1621 O O . GLY A 1 204 ? -0.721 7.363 -8.089 1.00 82.81 204 GLY A O 1
ATOM 1622 N N . ILE A 1 205 ? -1.733 8.945 -9.312 1.00 82.81 205 ILE A N 1
ATOM 1623 C CA . ILE A 1 205 ? -2.627 8.030 -10.036 1.00 82.81 205 ILE A CA 1
ATOM 1624 C C . ILE A 1 205 ? -1.837 7.260 -11.108 1.00 82.81 205 ILE A C 1
ATOM 1626 O O . ILE A 1 205 ? -1.571 7.756 -12.202 1.00 82.81 205 ILE A O 1
ATOM 1630 N N . GLY A 1 206 ? -1.464 6.022 -10.782 1.00 80.12 206 GLY A N 1
ATOM 1631 C CA . GLY A 1 206 ? -0.877 5.052 -11.717 1.00 80.12 206 GLY A CA 1
ATOM 1632 C C . GLY A 1 206 ? -1.917 4.266 -12.529 1.00 80.12 206 GLY A C 1
ATOM 1633 O O . GLY A 1 206 ? -3.119 4.411 -12.325 1.00 80.12 206 GLY A O 1
ATOM 1634 N N . TYR A 1 207 ? -1.458 3.377 -13.419 1.00 79.31 207 TYR A N 1
ATOM 1635 C CA . TYR A 1 207 ? -2.324 2.547 -14.277 1.00 79.31 207 TYR A CA 1
ATOM 1636 C C . TYR A 1 207 ? -3.427 1.799 -13.502 1.00 79.31 207 TYR A C 1
ATOM 1638 O O . TYR A 1 207 ? -4.588 1.819 -13.907 1.00 79.31 207 TYR A O 1
ATOM 1646 N N . GLN A 1 208 ? -3.079 1.194 -12.365 1.00 78.62 208 GLN A N 1
ATOM 1647 C CA . GLN A 1 208 ? -4.034 0.418 -11.573 1.00 78.62 208 GLN A CA 1
ATOM 1648 C C . GLN A 1 208 ? -5.198 1.266 -11.045 1.00 78.62 208 GLN A C 1
ATOM 1650 O O . GLN A 1 208 ? -6.345 0.829 -11.083 1.00 78.62 208 GLN A O 1
ATOM 1655 N N . HIS A 1 209 ? -4.924 2.515 -10.665 1.00 85.19 209 HIS A N 1
ATOM 1656 C CA . HIS A 1 209 ? -5.947 3.464 -10.236 1.00 85.19 209 HIS A CA 1
ATOM 1657 C C . HIS A 1 209 ? -6.905 3.809 -11.382 1.00 85.19 209 HIS A C 1
ATOM 1659 O O . HIS A 1 209 ? -8.116 3.756 -11.198 1.00 85.19 209 HIS A O 1
ATOM 1665 N N . TYR A 1 210 ? -6.382 4.098 -12.582 1.00 85.88 210 TYR A N 1
ATOM 1666 C CA . TYR A 1 210 ? -7.212 4.350 -13.769 1.00 85.88 210 TYR A CA 1
ATOM 1667 C C . TYR A 1 210 ? -8.140 3.164 -14.061 1.00 85.88 210 TYR A C 1
ATOM 1669 O O . TYR A 1 210 ? -9.344 3.355 -14.227 1.00 85.88 210 TYR A O 1
ATOM 1677 N N . ARG A 1 211 ? -7.608 1.932 -14.032 1.00 83.31 211 ARG A N 1
ATOM 1678 C CA . ARG A 1 211 ? -8.399 0.713 -14.261 1.00 83.31 211 ARG A CA 1
ATOM 1679 C C . ARG A 1 211 ? -9.514 0.541 -13.224 1.00 83.31 211 ARG A C 1
ATOM 1681 O O . ARG A 1 211 ? -10.639 0.236 -13.605 1.00 83.31 211 ARG A O 1
ATOM 1688 N N . LEU A 1 212 ? -9.230 0.773 -11.942 1.00 84.19 212 LEU A N 1
ATOM 1689 C CA . LEU A 1 212 ? -10.227 0.666 -10.868 1.00 84.19 212 LEU A CA 1
ATOM 1690 C C . LEU A 1 212 ? -11.326 1.725 -10.963 1.00 84.19 212 LEU A C 1
ATOM 1692 O O . LEU A 1 212 ? -12.492 1.421 -10.723 1.00 84.19 212 LEU A O 1
ATOM 1696 N N . LEU A 1 213 ? -10.964 2.945 -11.365 1.00 84.19 213 LEU A N 1
ATOM 1697 C CA . LEU A 1 213 ? -11.903 4.046 -11.581 1.00 84.19 213 LEU A CA 1
ATOM 1698 C C . LEU A 1 213 ? -12.710 3.902 -12.884 1.00 84.19 213 LEU A C 1
ATOM 1700 O O . LEU A 1 213 ? -13.595 4.714 -13.145 1.00 84.19 213 LEU A O 1
ATOM 1704 N N . GLY A 1 214 ? -12.414 2.900 -13.720 1.00 83.88 214 GLY A N 1
ATOM 1705 C CA . GLY A 1 214 ? -13.021 2.757 -15.047 1.00 83.88 214 GLY A CA 1
ATOM 1706 C C . GLY A 1 214 ? -12.622 3.880 -16.011 1.00 83.88 214 GLY A C 1
ATOM 1707 O O . GLY A 1 214 ? -13.351 4.174 -16.955 1.00 83.88 214 GLY A O 1
ATOM 1708 N N . MET A 1 215 ? -11.485 4.527 -15.755 1.00 85.62 215 MET A N 1
ATOM 1709 C CA . MET A 1 215 ? -10.944 5.609 -16.565 1.00 85.62 215 MET A CA 1
ATOM 1710 C C . MET A 1 215 ? -9.844 5.081 -17.482 1.00 85.62 215 MET A C 1
ATOM 1712 O O . MET A 1 215 ? -9.011 4.267 -17.090 1.00 85.62 215 MET A O 1
ATOM 1716 N N . GLU A 1 216 ? -9.776 5.609 -18.697 1.00 82.06 216 GLU A N 1
ATOM 1717 C CA . GLU A 1 216 ? -8.626 5.378 -19.564 1.00 82.06 216 GLU A CA 1
ATOM 1718 C C . GLU A 1 216 ? -7.507 6.359 -19.214 1.00 82.06 216 GLU A C 1
ATOM 1720 O O . GLU A 1 216 ? -7.735 7.567 -19.098 1.00 82.06 216 GLU A O 1
ATOM 1725 N N . LYS A 1 217 ? -6.279 5.853 -19.065 1.00 82.44 217 LYS A N 1
ATOM 1726 C CA . LYS A 1 217 ? -5.097 6.706 -18.914 1.00 82.44 217 LYS A CA 1
ATOM 1727 C C . LYS A 1 217 ? -4.714 7.269 -20.280 1.00 82.44 217 LYS A C 1
ATOM 1729 O O . LYS A 1 217 ? -4.375 6.514 -21.188 1.00 82.44 217 LYS A O 1
ATOM 1734 N N . GLN A 1 218 ? -4.695 8.593 -20.428 1.00 85.25 218 GLN A N 1
ATOM 1735 C CA . GLN A 1 218 ? -4.271 9.250 -21.668 1.00 85.25 218 GLN A CA 1
ATOM 1736 C C . GLN A 1 218 ? -2.740 9.221 -21.801 1.00 85.25 218 GLN A C 1
ATOM 1738 O O . GLN A 1 218 ? -2.065 10.238 -21.634 1.00 85.25 218 GLN A O 1
ATOM 1743 N N . SER A 1 219 ? -2.175 8.058 -22.135 1.00 84.81 219 SER A N 1
ATOM 1744 C CA . SER A 1 219 ? -0.723 7.831 -22.234 1.00 84.81 219 SER A CA 1
ATOM 1745 C C . SER A 1 219 ? -0.015 8.693 -23.289 1.00 84.81 219 SER A C 1
ATOM 1747 O O . SER A 1 219 ? 1.209 8.752 -23.320 1.00 84.81 219 SER A O 1
ATOM 1749 N N . SER A 1 220 ? -0.743 9.394 -24.158 1.00 83.44 220 SER A N 1
ATOM 1750 C CA . SER A 1 220 ? -0.159 10.357 -25.099 1.00 83.44 220 SER A CA 1
ATOM 1751 C C . SER A 1 220 ? 0.198 11.704 -24.456 1.00 83.44 220 SER A C 1
ATOM 1753 O O . SER A 1 220 ? 0.998 12.451 -25.022 1.00 83.44 220 SER A O 1
ATOM 1755 N N . PHE A 1 221 ? -0.386 12.031 -23.298 1.00 84.06 221 PHE A N 1
ATOM 1756 C CA . PHE A 1 221 ? -0.221 13.326 -22.630 1.00 84.06 221 PHE A CA 1
ATOM 1757 C C . PHE A 1 221 ? 0.168 13.204 -21.154 1.00 84.06 221 PHE A C 1
ATOM 1759 O O . PHE A 1 221 ? 0.929 14.034 -20.664 1.00 84.06 221 PHE A O 1
ATOM 1766 N N . VAL A 1 222 ? -0.308 12.171 -20.456 1.00 85.94 222 VAL A N 1
ATOM 1767 C CA . VAL A 1 222 ? 0.010 11.926 -19.046 1.00 85.94 222 VAL A CA 1
ATOM 1768 C C . VAL A 1 222 ? 1.275 11.067 -18.964 1.00 85.94 222 VAL A C 1
ATOM 1770 O O . VAL A 1 222 ? 1.233 9.908 -19.398 1.00 85.94 222 VAL A O 1
ATOM 1773 N N . PRO A 1 223 ? 2.399 11.596 -18.444 1.00 83.44 223 PRO A N 1
ATOM 1774 C CA . PRO A 1 223 ? 3.613 10.811 -18.277 1.00 83.44 223 PRO A CA 1
ATOM 1775 C C . PRO A 1 223 ? 3.382 9.663 -17.291 1.00 83.44 223 PRO A C 1
ATOM 1777 O O . PRO A 1 223 ? 2.564 9.748 -16.374 1.00 83.44 223 PRO A O 1
ATOM 1780 N N . ASP A 1 224 ? 4.080 8.558 -17.506 1.00 81.69 224 ASP A N 1
ATOM 1781 C CA . ASP A 1 224 ? 4.100 7.465 -16.551 1.00 81.69 224 ASP A CA 1
ATOM 1782 C C . ASP A 1 224 ? 4.949 7.800 -15.319 1.00 81.69 224 ASP A C 1
ATOM 1784 O O . ASP A 1 224 ? 5.972 8.476 -15.433 1.00 81.69 224 ASP A O 1
ATOM 1788 N N . ASN A 1 225 ? 4.547 7.283 -14.153 1.00 78.25 225 ASN A N 1
ATOM 1789 C CA . ASN A 1 225 ? 5.234 7.507 -12.878 1.00 78.25 225 ASN A CA 1
ATOM 1790 C C . ASN A 1 225 ? 6.684 6.995 -12.900 1.00 78.25 225 ASN A C 1
ATOM 1792 O O . ASN A 1 225 ? 7.499 7.416 -12.081 1.00 78.25 225 ASN A O 1
ATOM 1796 N N . TYR A 1 226 ? 7.014 6.091 -13.827 1.00 74.44 226 TYR A N 1
ATOM 1797 C CA . TYR A 1 226 ? 8.341 5.494 -13.938 1.00 74.44 226 TYR A CA 1
ATOM 1798 C C . TYR A 1 226 ? 9.265 6.190 -14.945 1.00 74.44 226 TYR A C 1
ATOM 1800 O O . TYR A 1 226 ? 10.434 5.812 -15.030 1.00 74.44 226 TYR A O 1
ATOM 1808 N N . ILE A 1 227 ? 8.791 7.195 -15.692 1.00 75.69 227 ILE A N 1
ATOM 1809 C CA . ILE A 1 227 ? 9.581 7.882 -16.724 1.00 75.69 227 ILE A CA 1
ATOM 1810 C C . ILE A 1 227 ? 9.976 9.281 -16.261 1.00 75.69 227 ILE A C 1
ATOM 1812 O O . ILE A 1 227 ? 9.188 10.025 -15.685 1.00 75.69 227 ILE A O 1
ATOM 1816 N N . LYS A 1 228 ? 11.201 9.688 -16.596 1.00 74.62 228 LYS A N 1
ATOM 1817 C CA . LYS A 1 228 ? 11.707 11.044 -16.356 1.00 74.62 228 LYS A CA 1
ATOM 1818 C C . LYS A 1 228 ? 11.283 12.017 -17.469 1.00 74.62 228 LYS A C 1
ATOM 1820 O O . LYS A 1 228 ? 12.125 12.637 -18.111 1.00 74.62 228 LYS A O 1
ATOM 1825 N N . CYS A 1 229 ? 9.980 12.142 -17.709 1.00 73.50 229 CYS A N 1
ATOM 1826 C CA . CYS A 1 229 ? 9.426 13.129 -18.638 1.00 73.50 229 CYS A CA 1
ATOM 1827 C C . CYS A 1 229 ? 8.842 14.322 -17.872 1.00 73.50 229 CYS A C 1
ATOM 1829 O O . CYS A 1 229 ? 8.161 14.155 -16.864 1.00 73.50 229 CYS A O 1
ATOM 1831 N N . GLY A 1 230 ? 9.107 15.540 -18.351 1.00 71.62 230 GLY A N 1
ATOM 1832 C CA . GLY A 1 230 ? 8.486 16.746 -17.801 1.00 71.62 230 GLY A CA 1
ATOM 1833 C C . GLY A 1 230 ? 7.005 16.868 -18.181 1.00 71.62 230 GLY A C 1
ATOM 1834 O O . GLY A 1 230 ? 6.485 16.102 -18.989 1.00 71.62 230 GLY A O 1
ATOM 1835 N N . ALA A 1 231 ? 6.334 17.906 -17.668 1.00 74.25 231 ALA A N 1
ATOM 1836 C CA . ALA A 1 231 ? 4.922 18.191 -17.969 1.00 74.25 231 ALA A CA 1
ATOM 1837 C C . ALA A 1 231 ? 4.627 18.422 -19.469 1.00 74.25 231 ALA A C 1
ATOM 1839 O O . ALA A 1 231 ? 3.473 18.403 -19.893 1.00 74.25 231 ALA A O 1
ATOM 1840 N N . ARG A 1 232 ? 5.660 18.661 -20.286 1.00 82.25 232 ARG A N 1
ATOM 1841 C CA . ARG A 1 232 ? 5.572 18.740 -21.747 1.00 82.25 232 ARG A CA 1
ATOM 1842 C C . ARG A 1 232 ? 6.510 17.708 -22.360 1.00 82.25 232 ARG A C 1
ATOM 1844 O O . ARG A 1 232 ? 7.718 17.810 -22.187 1.00 82.25 232 ARG A O 1
ATOM 1851 N N . MET A 1 233 ? 5.934 16.766 -23.102 1.00 85.94 233 MET A N 1
ATOM 1852 C CA . MET A 1 233 ? 6.657 15.747 -23.866 1.00 85.94 233 MET A CA 1
ATOM 1853 C C . MET A 1 233 ? 6.680 16.097 -25.357 1.00 85.94 233 MET A C 1
ATOM 1855 O O . MET A 1 233 ? 5.637 16.434 -25.938 1.00 85.94 233 MET A O 1
ATOM 1859 N N . SER A 1 234 ? 7.851 15.965 -25.975 1.00 89.69 234 SER A N 1
ATOM 1860 C CA . SER A 1 234 ? 8.053 15.930 -27.425 1.00 89.69 234 SER A CA 1
ATOM 1861 C C . SER A 1 234 ? 7.404 14.691 -28.054 1.00 89.69 234 SER A C 1
ATOM 1863 O O . SER A 1 234 ? 6.992 13.761 -27.363 1.00 89.69 234 SER A O 1
ATOM 1865 N N . PHE A 1 235 ? 7.308 14.650 -29.384 1.00 90.25 235 PHE A N 1
ATOM 1866 C CA . PHE A 1 235 ? 6.672 13.532 -30.089 1.00 90.25 235 PHE A CA 1
ATOM 1867 C C . PHE A 1 235 ? 7.301 12.166 -29.755 1.00 90.25 235 PHE A C 1
ATOM 1869 O O . PHE A 1 235 ? 6.577 11.214 -29.471 1.00 90.25 235 PHE A O 1
ATOM 1876 N N . LEU A 1 236 ? 8.636 12.075 -29.734 1.00 89.00 236 LEU A N 1
ATOM 1877 C CA . LEU A 1 236 ? 9.336 10.823 -29.425 1.00 89.00 236 LEU A CA 1
ATOM 1878 C C . LEU A 1 236 ? 9.189 10.427 -27.952 1.00 89.00 236 LEU A C 1
ATOM 1880 O O . LEU A 1 236 ? 9.012 9.249 -27.656 1.00 89.00 236 LEU A O 1
ATOM 1884 N N . GLU A 1 237 ? 9.185 11.399 -27.038 1.00 87.69 237 GLU A N 1
ATOM 1885 C CA . GLU A 1 237 ? 8.919 11.143 -25.618 1.00 87.69 237 GLU A CA 1
ATOM 1886 C C . GLU A 1 237 ? 7.492 10.635 -25.399 1.00 87.69 237 GLU A C 1
ATOM 1888 O O . GLU A 1 237 ? 7.291 9.719 -24.610 1.00 87.69 237 GLU A O 1
ATOM 1893 N N . ARG A 1 238 ? 6.503 11.150 -26.142 1.00 90.12 238 ARG A N 1
ATOM 1894 C CA . ARG A 1 238 ? 5.126 10.629 -26.101 1.00 90.12 238 ARG A CA 1
ATOM 1895 C C . ARG A 1 238 ? 5.046 9.198 -26.616 1.00 90.12 238 ARG A C 1
ATOM 1897 O O . ARG A 1 238 ? 4.361 8.383 -26.009 1.00 90.12 238 ARG A O 1
ATOM 1904 N N . LEU A 1 239 ? 5.741 8.884 -27.711 1.00 89.56 239 LEU A N 1
ATOM 1905 C CA . LEU A 1 239 ? 5.777 7.524 -28.250 1.00 89.56 239 LEU A CA 1
ATOM 1906 C C . LEU A 1 239 ? 6.420 6.551 -27.252 1.00 89.56 239 LEU A C 1
ATOM 1908 O O . LEU A 1 239 ? 5.878 5.476 -26.999 1.00 89.56 239 LEU A O 1
ATOM 1912 N N . TYR A 1 240 ? 7.530 6.959 -26.634 1.00 86.00 240 TYR A N 1
ATOM 1913 C CA . TYR A 1 240 ? 8.173 6.199 -25.567 1.00 86.00 240 TYR A CA 1
ATOM 1914 C C . TYR A 1 240 ? 7.254 6.037 -24.350 1.00 86.00 240 TYR A C 1
ATOM 1916 O O . TYR A 1 240 ? 7.114 4.936 -23.824 1.00 86.00 240 TYR A O 1
ATOM 1924 N N . ASN A 1 241 ? 6.553 7.098 -23.944 1.00 88.19 241 ASN A N 1
ATOM 1925 C CA . ASN A 1 241 ? 5.598 7.045 -22.845 1.00 88.19 241 ASN A CA 1
ATOM 1926 C C . ASN A 1 241 ? 4.457 6.062 -23.127 1.00 88.19 241 ASN A C 1
ATOM 1928 O O . ASN A 1 241 ? 4.140 5.244 -22.269 1.00 88.19 241 ASN A O 1
ATOM 1932 N N . VAL A 1 242 ? 3.875 6.078 -24.330 1.00 89.00 242 VAL A N 1
ATOM 1933 C CA . VAL A 1 242 ? 2.851 5.101 -24.740 1.00 89.00 242 VAL A CA 1
ATOM 1934 C C . VAL A 1 242 ? 3.393 3.673 -24.657 1.00 89.00 242 VAL A C 1
ATOM 1936 O O . VAL A 1 242 ? 2.720 2.805 -24.104 1.00 89.00 242 VAL A O 1
ATOM 1939 N N . PHE A 1 243 ? 4.617 3.435 -25.134 1.00 87.44 243 PHE A N 1
ATOM 1940 C CA . PHE A 1 243 ? 5.258 2.123 -25.046 1.00 87.44 243 PHE A CA 1
ATOM 1941 C C . PHE A 1 243 ? 5.420 1.655 -23.591 1.00 87.44 243 PHE A C 1
ATOM 1943 O O . PHE A 1 243 ? 4.986 0.557 -23.248 1.00 87.44 243 PHE A O 1
ATOM 1950 N N . ILE A 1 244 ? 5.965 2.502 -22.713 1.00 84.50 244 ILE A N 1
ATOM 1951 C CA . ILE A 1 244 ? 6.162 2.167 -21.296 1.00 84.50 244 ILE A CA 1
ATOM 1952 C C . ILE A 1 244 ? 4.833 1.949 -20.570 1.00 84.50 244 ILE A C 1
ATOM 1954 O O . ILE A 1 244 ? 4.725 1.000 -19.797 1.00 84.50 244 ILE A O 1
ATOM 1958 N N . ASN A 1 245 ? 3.806 2.758 -20.846 1.00 85.50 245 ASN A N 1
ATOM 1959 C CA . ASN A 1 245 ? 2.466 2.538 -20.299 1.00 85.50 245 ASN A CA 1
ATOM 1960 C C . ASN A 1 245 ? 1.887 1.188 -20.754 1.00 85.50 245 ASN A C 1
ATOM 1962 O O . ASN A 1 245 ? 1.295 0.477 -19.946 1.00 85.50 245 ASN A O 1
ATOM 1966 N N . GLY A 1 246 ? 2.083 0.810 -22.022 1.00 86.81 246 GLY A N 1
ATOM 1967 C CA . GLY A 1 246 ? 1.673 -0.494 -22.547 1.00 86.81 246 GLY A CA 1
ATOM 1968 C C . GLY A 1 246 ? 2.407 -1.657 -21.875 1.00 86.81 246 GLY A C 1
ATOM 1969 O O . GLY A 1 246 ? 1.784 -2.646 -21.495 1.00 86.81 246 GLY A O 1
ATOM 1970 N N . CYS A 1 247 ? 3.716 -1.526 -21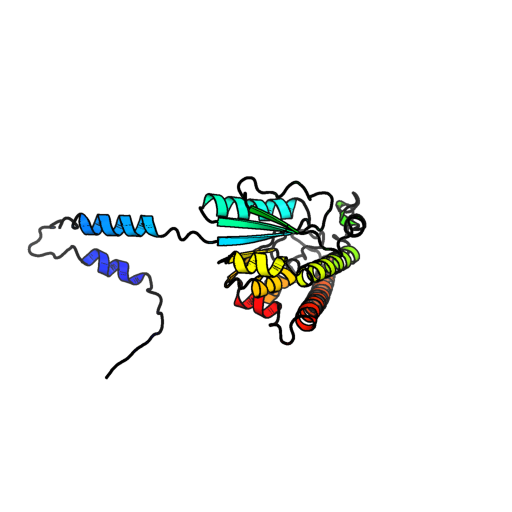.645 1.00 84.06 247 CYS A N 1
ATOM 1971 C CA . CYS A 1 247 ? 4.458 -2.493 -20.840 1.00 84.06 247 CYS A CA 1
ATOM 1972 C C . CYS A 1 247 ? 3.883 -2.566 -19.421 1.00 84.06 247 CYS A C 1
ATOM 1974 O O . CYS A 1 247 ? 3.493 -3.645 -18.981 1.00 84.06 247 CYS A O 1
ATOM 1976 N N . ALA A 1 248 ? 3.764 -1.433 -18.725 1.00 81.81 248 ALA A N 1
ATOM 1977 C CA . ALA A 1 248 ? 3.231 -1.369 -17.366 1.00 81.81 248 ALA A CA 1
ATOM 1978 C C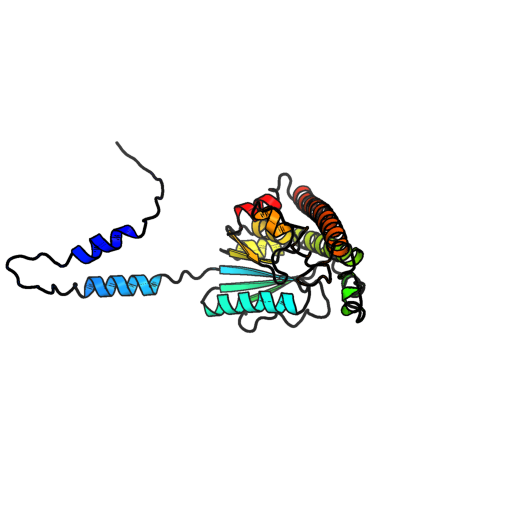 . ALA A 1 248 ? 1.838 -2.010 -17.258 1.00 81.81 248 ALA A C 1
ATOM 1980 O O . ALA A 1 248 ? 1.600 -2.754 -16.311 1.00 81.81 248 ALA A O 1
ATOM 1981 N N . TYR A 1 249 ? 0.963 -1.805 -18.251 1.00 85.19 249 TYR A N 1
ATOM 1982 C CA . TYR A 1 249 ? -0.330 -2.485 -18.372 1.00 85.19 249 TYR A CA 1
ATOM 1983 C C . TYR A 1 249 ? -0.165 -4.008 -18.350 1.00 85.19 249 TYR A C 1
ATOM 1985 O O . TYR A 1 249 ? -0.779 -4.691 -17.532 1.00 85.19 249 TYR A O 1
ATOM 1993 N N . ILE A 1 250 ? 0.669 -4.555 -19.237 1.00 87.94 250 ILE A N 1
ATOM 1994 C CA . ILE A 1 250 ? 0.859 -6.005 -19.365 1.00 87.94 250 ILE A CA 1
ATOM 1995 C C . ILE A 1 250 ? 1.407 -6.579 -18.055 1.00 87.94 250 ILE A C 1
ATOM 1997 O O . ILE A 1 250 ? 0.854 -7.539 -17.524 1.00 87.94 250 ILE A O 1
ATOM 2001 N N . PHE A 1 251 ? 2.446 -5.958 -17.495 1.00 85.38 251 PHE A N 1
ATOM 2002 C CA . PHE A 1 251 ? 3.074 -6.432 -16.262 1.00 85.38 251 PHE A CA 1
ATOM 2003 C C . PHE A 1 251 ? 2.134 -6.365 -15.066 1.00 85.38 251 PHE A C 1
ATOM 2005 O O . PHE A 1 251 ? 2.043 -7.331 -14.318 1.00 85.38 251 PHE A O 1
ATOM 2012 N N . ALA A 1 252 ? 1.391 -5.272 -14.917 1.00 85.00 252 ALA A N 1
ATOM 2013 C CA . ALA A 1 252 ? 0.404 -5.118 -13.859 1.00 85.00 252 ALA A CA 1
ATOM 2014 C C . ALA A 1 252 ? -0.650 -6.240 -13.879 1.00 85.00 252 ALA A C 1
ATOM 2016 O O . ALA A 1 252 ? -0.968 -6.793 -12.830 1.00 85.00 252 ALA A O 1
ATOM 2017 N N . ASN A 1 253 ? -1.144 -6.622 -15.064 1.00 88.62 253 ASN A N 1
ATOM 2018 C CA . ASN A 1 253 ? -2.090 -7.735 -15.202 1.00 88.62 253 ASN A CA 1
ATOM 2019 C C . ASN A 1 253 ? -1.433 -9.101 -14.919 1.00 88.62 253 ASN A C 1
ATOM 2021 O O . ASN A 1 253 ? -2.053 -9.948 -14.283 1.00 88.62 253 ASN A O 1
ATOM 2025 N N . ILE A 1 254 ? -0.183 -9.320 -15.349 1.00 91.25 254 ILE A N 1
ATOM 2026 C CA . ILE A 1 254 ? 0.552 -10.565 -15.057 1.00 91.25 254 ILE A CA 1
ATOM 2027 C C . ILE A 1 254 ? 0.774 -10.724 -13.550 1.00 91.25 254 ILE A C 1
ATOM 2029 O O . ILE A 1 254 ? 0.520 -11.794 -13.006 1.00 91.25 254 ILE A O 1
ATOM 2033 N N . PHE A 1 255 ? 1.239 -9.677 -12.865 1.00 89.62 255 PHE A N 1
ATOM 2034 C CA . PHE A 1 255 ? 1.511 -9.750 -11.430 1.00 89.62 255 PHE A CA 1
ATOM 2035 C C . PHE A 1 255 ? 0.238 -9.924 -10.613 1.00 89.62 255 PHE A C 1
ATOM 2037 O O . PHE A 1 255 ? 0.220 -10.755 -9.710 1.00 89.62 255 PHE A O 1
ATOM 2044 N N . GLU A 1 256 ? -0.838 -9.230 -10.979 1.00 91.19 256 GLU A N 1
ATOM 2045 C CA . GLU A 1 256 ? -2.142 -9.441 -10.355 1.00 91.19 256 GLU A CA 1
ATOM 2046 C C . GLU A 1 256 ? -2.644 -10.876 -10.547 1.00 91.19 256 GLU A C 1
ATOM 2048 O O . GLU A 1 256 ? -3.148 -11.469 -9.599 1.00 91.19 256 GLU A O 1
ATOM 2053 N N . TYR A 1 257 ? -2.459 -11.466 -11.733 1.00 93.56 257 TYR A N 1
ATOM 2054 C CA . TYR A 1 257 ? -2.795 -12.870 -11.974 1.00 93.56 257 TYR A CA 1
ATOM 2055 C C . TYR A 1 257 ? -1.954 -13.827 -11.116 1.00 93.56 257 TYR A C 1
ATOM 2057 O O . TYR A 1 257 ? -2.489 -14.781 -10.548 1.00 93.56 257 TYR A O 1
ATOM 2065 N N . CYS A 1 258 ? -0.648 -13.574 -10.986 1.00 93.88 258 CYS A N 1
ATOM 2066 C CA . CYS A 1 258 ? 0.228 -14.366 -10.122 1.00 93.88 258 CYS A CA 1
ATOM 2067 C C . CYS A 1 258 ? -0.199 -14.272 -8.652 1.00 93.88 258 CYS A C 1
ATOM 2069 O O . CYS A 1 258 ? -0.302 -15.297 -7.982 1.00 93.88 258 CYS A O 1
ATOM 2071 N N . GLU A 1 259 ? -0.477 -13.066 -8.150 1.00 94.44 259 GLU A N 1
ATOM 2072 C CA . GLU A 1 259 ? -0.993 -12.881 -6.793 1.00 94.44 259 GLU A CA 1
ATOM 2073 C C . GLU A 1 259 ? -2.349 -13.570 -6.621 1.00 94.44 259 GLU A C 1
ATOM 2075 O O . GLU A 1 259 ? -2.513 -14.325 -5.673 1.00 94.44 259 GLU A O 1
ATOM 2080 N N . GLN A 1 260 ? -3.291 -13.407 -7.552 1.00 96.19 260 GLN A N 1
ATOM 2081 C CA . GLN A 1 260 ? -4.584 -14.097 -7.510 1.00 96.19 260 GLN A CA 1
ATOM 2082 C C . GLN A 1 260 ? -4.409 -15.619 -7.419 1.00 96.19 260 GLN A C 1
ATOM 2084 O O . GLN A 1 260 ? -5.025 -16.261 -6.570 1.00 96.19 260 GLN A O 1
ATOM 2089 N N . SER A 1 261 ? -3.520 -16.183 -8.241 1.00 96.12 261 SER A N 1
ATOM 2090 C CA . SER A 1 261 ? -3.226 -17.621 -8.257 1.00 96.12 261 SER A CA 1
ATOM 2091 C C . SER A 1 261 ? -2.707 -18.114 -6.904 1.00 96.12 261 SER A C 1
ATOM 2093 O O . SER A 1 261 ? -3.075 -19.197 -6.462 1.00 96.12 261 SER A O 1
ATOM 2095 N N . LEU A 1 262 ? -1.902 -17.303 -6.212 1.00 96.00 262 LEU A N 1
ATOM 2096 C CA . LEU A 1 262 ? -1.397 -17.618 -4.876 1.00 96.00 262 LEU A CA 1
ATOM 2097 C C . LEU A 1 262 ? -2.526 -17.695 -3.831 1.00 96.00 262 LEU A C 1
ATOM 2099 O O . LEU A 1 262 ? -2.505 -18.564 -2.958 1.00 96.00 262 LEU A O 1
ATOM 2103 N N . PHE A 1 263 ? -3.524 -16.809 -3.915 1.00 97.25 263 PHE A N 1
ATOM 2104 C CA . PHE A 1 263 ? -4.702 -16.884 -3.047 1.00 97.25 263 PHE A CA 1
ATOM 2105 C C . PHE A 1 263 ? -5.580 -18.088 -3.388 1.00 97.25 263 PHE A C 1
ATOM 2107 O O . PHE A 1 263 ? -6.030 -18.771 -2.472 1.00 97.25 263 PHE A O 1
ATOM 2114 N N . GLU A 1 264 ? -5.791 -18.382 -4.670 1.00 96.56 264 GLU A N 1
ATOM 2115 C CA . GLU A 1 264 ? -6.595 -19.526 -5.119 1.00 96.56 264 GLU A CA 1
ATOM 2116 C C . GLU A 1 264 ? -5.964 -20.878 -4.772 1.00 96.56 264 GLU A C 1
ATOM 2118 O O . GLU A 1 264 ? -6.685 -21.803 -4.399 1.00 96.56 264 GLU A O 1
ATOM 2123 N N . GLU A 1 265 ? -4.633 -20.989 -4.837 1.00 95.81 265 GLU A N 1
ATOM 2124 C CA . GLU A 1 265 ? -3.894 -22.190 -4.427 1.00 95.81 265 GLU A CA 1
ATOM 2125 C C . GLU A 1 265 ? -4.177 -22.531 -2.959 1.00 95.81 265 GLU A C 1
ATOM 2127 O O . GLU A 1 265 ? -4.400 -23.692 -2.608 1.00 95.81 265 GLU A O 1
ATOM 2132 N N . LYS A 1 266 ? -4.200 -21.512 -2.093 1.00 94.44 266 LYS A N 1
ATOM 2133 C CA . LYS A 1 266 ? -4.398 -21.701 -0.655 1.00 94.44 266 LYS A CA 1
ATOM 2134 C C . LYS A 1 266 ? -5.868 -21.729 -0.236 1.00 94.44 266 LYS A C 1
ATOM 2136 O O . LYS A 1 266 ? -6.226 -22.420 0.718 1.00 94.44 266 LYS A O 1
ATOM 2141 N N . PHE A 1 267 ? -6.708 -20.975 -0.932 1.00 95.31 267 PHE A N 1
ATOM 2142 C CA . PHE A 1 267 ? -8.130 -20.812 -0.664 1.00 95.31 267 PHE A CA 1
ATOM 2143 C C . PHE A 1 267 ? -8.905 -21.014 -1.976 1.00 95.31 267 PHE A C 1
ATOM 2145 O O . PHE A 1 267 ? -9.186 -20.048 -2.686 1.00 95.31 267 PHE A O 1
ATOM 2152 N N . PRO A 1 268 ? -9.267 -22.260 -2.329 1.00 94.94 268 PRO A N 1
ATOM 2153 C CA . PRO A 1 268 ? -9.964 -22.536 -3.581 1.00 94.94 268 PRO A CA 1
ATOM 2154 C C . PRO A 1 268 ? -11.256 -21.722 -3.719 1.00 94.94 268 PRO A C 1
ATOM 2156 O O . PRO A 1 268 ? -12.098 -21.719 -2.819 1.00 94.94 268 PRO A O 1
ATOM 2159 N N . GLY A 1 269 ? -11.417 -21.036 -4.854 1.00 93.56 269 GLY A N 1
ATOM 2160 C CA . GLY A 1 269 ? -12.562 -20.153 -5.104 1.00 93.56 269 GLY A CA 1
ATOM 2161 C C . GLY A 1 269 ? -12.479 -18.794 -4.402 1.00 93.56 269 GLY A C 1
ATOM 2162 O O . GLY A 1 269 ? -13.511 -18.143 -4.223 1.00 93.56 269 GLY A O 1
ATOM 2163 N N . PHE A 1 270 ? -11.280 -18.363 -3.987 1.00 96.56 270 PHE A N 1
ATOM 2164 C CA . PHE A 1 270 ? -11.072 -17.024 -3.444 1.00 96.56 270 PHE A CA 1
ATOM 2165 C C . PHE A 1 270 ? -11.565 -15.955 -4.424 1.00 96.56 270 PHE A C 1
ATOM 2167 O O . PHE A 1 270 ? -11.382 -16.062 -5.637 1.00 96.56 270 PHE A O 1
ATOM 2174 N N . ARG A 1 271 ? -12.205 -14.907 -3.899 1.00 95.12 271 ARG A N 1
ATOM 2175 C CA . ARG A 1 271 ? -12.708 -13.812 -4.733 1.00 95.12 271 ARG A CA 1
ATOM 2176 C C . ARG A 1 271 ? -11.541 -13.131 -5.454 1.00 95.12 271 ARG A C 1
ATOM 2178 O O . ARG A 1 271 ? -10.464 -12.987 -4.885 1.00 95.12 271 ARG A O 1
ATOM 2185 N N . SER A 1 272 ? -11.789 -12.670 -6.678 1.00 95.44 272 SER A N 1
ATOM 2186 C CA . SER A 1 272 ? -10.849 -11.838 -7.432 1.00 95.44 272 SER A CA 1
ATOM 2187 C C . SER A 1 272 ? -10.339 -10.672 -6.579 1.00 95.44 272 SER A C 1
ATOM 2189 O O . SER A 1 272 ? -11.133 -9.871 -6.078 1.00 95.44 272 SER A O 1
ATOM 2191 N N . LEU A 1 273 ? -9.017 -10.563 -6.429 1.00 94.44 273 LEU A N 1
ATOM 2192 C CA . LEU A 1 273 ? -8.353 -9.456 -5.740 1.00 94.44 273 LEU A CA 1
ATOM 2193 C C . LEU A 1 273 ? -8.722 -8.114 -6.378 1.00 94.44 273 LEU A C 1
ATOM 2195 O O . LEU A 1 273 ? -8.974 -7.143 -5.669 1.00 94.44 273 LEU A O 1
ATOM 2199 N N . HIS A 1 274 ? -8.830 -8.072 -7.708 1.00 91.88 274 HIS A N 1
ATOM 2200 C CA . HIS A 1 274 ? -9.265 -6.881 -8.430 1.00 91.88 274 HIS A CA 1
ATOM 2201 C C . HIS A 1 274 ? -10.675 -6.444 -8.009 1.00 91.88 274 HIS A C 1
ATOM 2203 O O . HIS A 1 274 ? -10.907 -5.272 -7.707 1.00 91.88 274 HIS A O 1
ATOM 2209 N N . ASP A 1 275 ? -11.610 -7.396 -7.933 1.00 92.56 275 ASP A N 1
ATOM 2210 C CA . ASP A 1 275 ? -12.988 -7.115 -7.525 1.00 92.56 275 ASP A CA 1
ATOM 2211 C C . ASP A 1 275 ? -13.071 -6.744 -6.046 1.00 92.56 275 ASP A C 1
ATOM 2213 O O . ASP A 1 275 ? -13.878 -5.896 -5.675 1.00 92.56 275 ASP A O 1
ATOM 2217 N N . LEU A 1 276 ? -12.231 -7.339 -5.193 1.00 94.06 276 LEU A N 1
ATOM 2218 C CA . LEU A 1 276 ? -12.136 -6.962 -3.784 1.00 94.06 276 LEU A CA 1
ATOM 2219 C C . LEU A 1 276 ? -11.754 -5.494 -3.634 1.00 94.06 276 LEU A C 1
ATOM 2221 O O . LEU A 1 276 ? -12.447 -4.768 -2.922 1.00 94.06 276 LEU A O 1
ATOM 2225 N N . ILE A 1 277 ? -10.716 -5.050 -4.345 1.00 92.56 277 ILE A N 1
ATOM 2226 C CA . ILE A 1 277 ? -10.311 -3.644 -4.350 1.00 92.56 277 ILE A CA 1
ATOM 2227 C C . ILE A 1 277 ? -11.474 -2.791 -4.869 1.00 92.56 277 ILE A C 1
ATOM 2229 O O . ILE A 1 277 ? -11.954 -1.907 -4.172 1.00 92.56 277 ILE A O 1
ATOM 2233 N N . ARG A 1 278 ? -12.029 -3.110 -6.041 1.00 91.00 278 ARG A N 1
ATOM 2234 C CA . ARG A 1 278 ? -13.107 -2.317 -6.650 1.00 91.00 278 ARG A CA 1
ATOM 2235 C C . ARG A 1 278 ? -14.375 -2.207 -5.789 1.00 91.00 278 ARG A C 1
ATOM 2237 O O . ARG A 1 278 ? -15.018 -1.165 -5.793 1.00 91.00 278 ARG A O 1
ATOM 2244 N N . LEU A 1 279 ? -14.779 -3.276 -5.101 1.00 91.12 279 LEU A N 1
ATOM 2245 C CA . LEU A 1 279 ? -16.043 -3.330 -4.350 1.00 91.12 279 LEU A CA 1
ATOM 2246 C C . LEU A 1 279 ? -15.913 -2.830 -2.908 1.00 91.12 279 LEU A C 1
ATOM 2248 O O . LEU A 1 279 ? -16.907 -2.398 -2.313 1.00 91.12 279 LEU A O 1
ATOM 2252 N N . LYS A 1 280 ? -14.720 -2.944 -2.313 1.00 92.56 280 LYS A N 1
ATOM 2253 C CA . LYS A 1 280 ? -14.480 -2.553 -0.919 1.00 92.56 280 LYS A CA 1
ATOM 2254 C C . LYS A 1 280 ? -13.778 -1.217 -0.772 1.00 92.56 280 LYS A C 1
ATOM 2256 O O . LYS A 1 280 ? -13.847 -0.666 0.326 1.00 92.56 280 LYS A O 1
ATOM 2261 N N . THR A 1 281 ? -13.089 -0.731 -1.800 1.00 87.19 281 THR A N 1
ATOM 2262 C CA . THR A 1 281 ? -12.466 0.592 -1.783 1.00 87.19 281 THR A CA 1
ATOM 2263 C C . THR A 1 281 ? -13.528 1.677 -1.953 1.00 87.19 281 THR A C 1
ATOM 2265 O O . THR A 1 281 ? -14.363 1.592 -2.855 1.00 87.19 281 THR A O 1
ATOM 2268 N N . LEU A 1 282 ? -13.525 2.644 -1.032 1.00 63.97 282 LEU A N 1
ATOM 2269 C CA . LEU A 1 282 ? -14.313 3.879 -1.107 1.00 63.97 282 LEU A CA 1
ATOM 2270 C C . LEU A 1 282 ? -13.609 4.934 -1.963 1.00 63.97 282 LEU A C 1
ATOM 2272 O O . LEU A 1 282 ? -12.361 4.995 -1.894 1.00 63.97 282 LEU A O 1
#

Organism: Cylicostephanus goldi (NCBI:txid71465)

Radius of gyration: 25.15 Å; chains: 1; bounding box: 75×64×56 Å

Sequence (282 aa):
MRSSEGMVETARIRDWHNFVKLGINSVDGKVEWHQMPSVTVIITLLTLVTSTATLNVLIWSSTMGQSHINFIGNIADTLQEDGHNVTLLFVELDPDYTIDTGTNLVKHIIRYSSPYYNSADWRSLTFKRPTVFNSILGMNFIDLIKIQMYTYRICRGMLEDPRLIPLLRDSKFDLGIFEMFHSCPAGIMELAGIPKTMLVSAIGIGYQHYRLLGMEKQSSFVPDNYIKCGARMSFLERLYNVFINGCAYIFANIFEYCEQSLFEEKFPGFRSLHDLIRLKTL

Foldseek 3Di:
DDDDDDDDDDDDPPCPVVVVVPQADDDPPDGDRDDDPVVVVVVVVVVVVPPLPAFAEEEEQEPPDPLRLLVSQVVQQVSVVSPHQYAYEYEYDAPVCQPRNNHDRHDHYHYDYFPQHDNVLNVVAPCVPPCQVVPQWFGDPVNLVSSLVNVLRRLLRCLVDPVNLVVL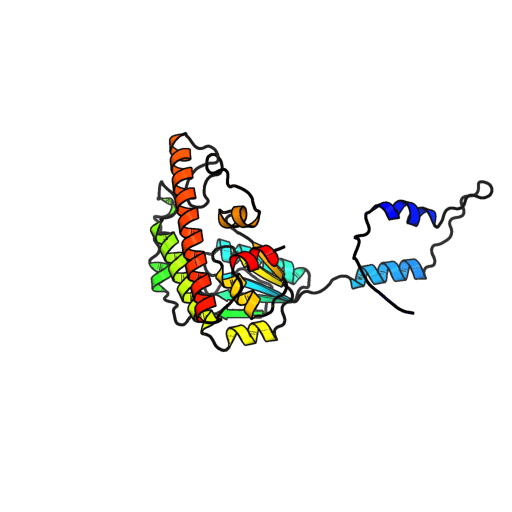LVSDGQEYEYEPPALSSLLSCVSSVHQAYAYDYSLPQAPLNCVLVVHDDPQQQDAHSGGPDDNDDDPVRSVVSVVVSVVVVVVNVVSQVSSQVSCCVSPPPRDRSSVSCSVRHD

pLDDT: mean 81.29, std 19.69, range [25.98, 98.56]